Protein AF-A0AA39YMD0-F1 (afdb_monomer)

Mean predicted aligned error: 7.08 Å

Organism: NCBI:txid92897

Radius of gyration: 22.7 Å; Cα contacts (8 Å, |Δi|>4): 160; chains: 1; bounding box: 49×36×80 Å

Structure (mmCIF, N/CA/C/O backbone):
data_AF-A0AA39YMD0-F1
#
_entry.id   AF-A0AA39YMD0-F1
#
loop_
_atom_site.group_PDB
_atom_site.id
_atom_site.type_symbol
_atom_site.label_atom_id
_atom_site.label_alt_id
_atom_site.label_comp_id
_atom_site.label_asym_id
_atom_site.label_entity_id
_atom_site.label_seq_id
_atom_site.pdbx_PDB_ins_code
_atom_site.Cartn_x
_atom_site.Cartn_y
_atom_site.Cartn_z
_atom_site.occupancy
_atom_site.B_iso_or_equiv
_atom_site.auth_seq_id
_atom_site.auth_comp_id
_atom_site.auth_asym_id
_atom_site.auth_atom_id
_atom_site.pdbx_PDB_model_num
ATOM 1 N N . MET A 1 1 ? -4.433 9.062 22.954 1.00 45.34 1 MET A N 1
ATOM 2 C CA . MET A 1 1 ? -3.881 7.717 23.239 1.00 45.34 1 MET A CA 1
ATOM 3 C C . MET A 1 1 ? -2.788 7.855 24.288 1.00 45.34 1 MET A C 1
ATOM 5 O O . MET A 1 1 ? -1.951 8.737 24.146 1.00 45.34 1 MET A O 1
ATOM 9 N N . ALA A 1 2 ? -2.833 7.062 25.359 1.00 49.94 2 ALA A N 1
ATOM 10 C CA . ALA A 1 2 ? -1.855 7.128 26.442 1.00 49.94 2 ALA A CA 1
ATOM 11 C C . ALA A 1 2 ? -0.472 6.675 25.939 1.00 49.94 2 ALA A C 1
ATOM 13 O O . ALA A 1 2 ? -0.263 5.503 25.655 1.00 49.94 2 ALA A O 1
ATOM 14 N N . SER A 1 3 ? 0.477 7.602 25.824 1.00 67.19 3 SER A N 1
ATOM 15 C CA . SER A 1 3 ? 1.851 7.362 25.350 1.00 67.19 3 SER A CA 1
ATOM 16 C C . SER A 1 3 ? 2.781 6.776 26.425 1.00 67.19 3 SER A C 1
ATOM 18 O O . SER A 1 3 ? 3.999 6.944 26.368 1.00 67.19 3 SER A O 1
ATOM 20 N N . ARG A 1 4 ? 2.231 6.103 27.443 1.00 78.62 4 ARG A N 1
ATOM 21 C CA . ARG A 1 4 ? 3.023 5.572 28.560 1.00 78.62 4 ARG A CA 1
ATOM 22 C C . ARG A 1 4 ? 3.570 4.195 28.195 1.00 78.62 4 ARG A C 1
ATOM 24 O O . ARG A 1 4 ? 2.804 3.302 27.847 1.00 78.62 4 ARG A O 1
ATOM 31 N N . LYS A 1 5 ? 4.892 4.019 28.300 1.00 76.81 5 LYS A N 1
ATOM 32 C CA . LYS A 1 5 ? 5.510 2.689 28.221 1.00 76.81 5 LYS A CA 1
ATOM 33 C C . LYS A 1 5 ? 4.967 1.841 29.379 1.00 76.81 5 LYS A C 1
ATOM 35 O O . LYS A 1 5 ? 5.001 2.326 30.512 1.00 76.81 5 LYS A O 1
ATOM 40 N N . PRO A 1 6 ? 4.463 0.623 29.126 1.00 73.19 6 PRO A N 1
ATOM 41 C CA . PRO A 1 6 ? 4.025 -0.249 30.203 1.00 73.19 6 PRO A CA 1
ATOM 42 C C . PRO A 1 6 ? 5.240 -0.607 31.059 1.00 73.19 6 PRO A C 1
ATOM 44 O O . PRO A 1 6 ? 6.216 -1.178 30.572 1.00 73.19 6 PRO A O 1
ATOM 47 N N . VAL A 1 7 ? 5.194 -0.242 32.336 1.00 77.56 7 VAL A N 1
ATOM 48 C CA . VAL A 1 7 ? 6.098 -0.797 33.342 1.00 77.56 7 VAL A CA 1
ATOM 49 C C . VAL A 1 7 ? 5.408 -2.075 33.801 1.00 77.56 7 VAL A C 1
ATOM 51 O O . VAL A 1 7 ? 4.349 -2.026 34.421 1.00 77.56 7 VAL A O 1
ATOM 54 N N . PHE A 1 8 ? 5.907 -3.224 33.348 1.00 63.84 8 PHE A N 1
ATOM 55 C CA . PHE A 1 8 ? 5.267 -4.513 33.596 1.00 63.84 8 PHE A CA 1
ATOM 56 C C . PHE A 1 8 ? 5.546 -4.983 35.025 1.00 63.84 8 PHE A C 1
ATOM 58 O O . PHE A 1 8 ? 6.502 -5.701 35.290 1.00 63.84 8 PHE A O 1
ATOM 65 N N . ASN A 1 9 ? 4.669 -4.599 35.943 1.00 71.38 9 ASN A N 1
ATOM 66 C CA . ASN A 1 9 ? 4.472 -5.264 37.231 1.00 71.38 9 ASN A CA 1
ATOM 67 C C . ASN A 1 9 ? 3.116 -6.003 37.283 1.00 71.38 9 ASN A C 1
ATOM 69 O O . ASN A 1 9 ? 2.666 -6.400 38.353 1.00 71.38 9 ASN A O 1
ATOM 73 N N . GLN A 1 10 ? 2.465 -6.202 36.128 1.00 70.75 10 GLN A N 1
ATOM 74 C CA . GLN A 1 10 ? 1.141 -6.819 35.993 1.00 70.75 10 GLN A CA 1
ATOM 75 C C . GLN A 1 10 ? 1.121 -7.972 34.981 1.00 70.75 10 GLN A C 1
ATOM 77 O O . GLN A 1 10 ? 1.791 -7.938 33.949 1.00 70.75 10 GLN A O 1
ATOM 82 N N . GLN A 1 11 ? 0.307 -8.978 35.309 1.00 72.44 11 GLN A N 1
ATOM 83 C CA . GLN A 1 11 ? -0.090 -10.094 34.451 1.00 72.44 11 GLN A CA 1
ATOM 84 C C . GLN A 1 11 ? -0.991 -9.593 33.309 1.00 72.44 11 GLN A C 1
ATOM 86 O O . GLN A 1 11 ? -1.654 -8.563 33.443 1.00 72.44 11 GLN A O 1
ATOM 91 N N . VAL A 1 12 ? -1.026 -10.313 32.184 1.00 79.31 12 VAL A N 1
ATOM 92 C CA . VAL A 1 12 ? -1.899 -9.963 31.052 1.00 79.31 12 VAL A CA 1
ATOM 93 C C . VAL A 1 12 ? -3.364 -10.140 31.468 1.00 79.31 12 VAL A C 1
ATOM 95 O O . VAL A 1 12 ? -3.803 -11.260 31.720 1.00 79.31 12 VAL A O 1
ATOM 98 N N . LEU A 1 13 ? -4.108 -9.035 31.557 1.00 85.81 13 LEU A N 1
ATOM 99 C CA . LEU A 1 13 ? -5.536 -9.028 31.870 1.00 85.81 13 LEU A CA 1
ATOM 100 C C . LEU A 1 13 ? -6.348 -9.073 30.571 1.00 85.81 13 LEU A C 1
ATOM 102 O O . LEU A 1 13 ? -6.232 -8.174 29.739 1.00 85.81 13 LEU A O 1
ATOM 106 N N . TYR A 1 14 ? -7.181 -10.100 30.419 1.00 89.44 14 TYR A N 1
ATOM 107 C CA . TYR A 1 14 ? -8.106 -10.237 29.297 1.00 89.44 14 TYR A CA 1
ATOM 108 C C . TYR A 1 14 ? -9.535 -9.988 29.772 1.00 89.44 14 TYR A C 1
ATOM 110 O O . TYR A 1 14 ? -9.994 -10.624 30.720 1.00 89.44 14 TYR A O 1
ATOM 118 N N . ASP A 1 15 ? -10.240 -9.086 29.096 1.00 91.62 15 ASP A N 1
ATOM 119 C CA . ASP A 1 15 ? -11.673 -8.892 29.285 1.00 91.62 15 ASP A CA 1
ATOM 120 C C . ASP A 1 15 ? -12.438 -9.809 28.318 1.00 91.62 15 ASP A C 1
ATOM 122 O O . ASP A 1 15 ? -12.182 -9.809 27.113 1.00 91.62 15 ASP A O 1
ATOM 126 N N . THR A 1 16 ? -13.343 -10.628 28.854 1.00 93.75 16 THR A N 1
ATOM 127 C CA . THR A 1 16 ? -14.157 -11.583 28.082 1.00 93.75 16 THR A CA 1
ATOM 128 C C . THR A 1 16 ? -15.552 -11.045 27.760 1.00 93.75 16 THR A C 1
ATOM 130 O O . THR A 1 16 ? -16.357 -11.759 27.159 1.00 93.75 16 THR A O 1
ATOM 133 N N . THR A 1 17 ? -15.858 -9.800 28.143 1.00 92.94 17 THR A N 1
ATOM 134 C CA . THR A 1 17 ? -17.164 -9.193 27.885 1.00 92.94 17 THR A CA 1
ATOM 135 C C . THR A 1 17 ? -17.420 -9.047 26.379 1.00 92.94 17 THR A C 1
ATOM 137 O O . THR A 1 17 ? -16.602 -8.489 25.640 1.00 92.94 17 THR A O 1
ATOM 140 N N . PRO A 1 18 ? -18.552 -9.569 25.872 1.00 91.69 18 PRO A N 1
ATOM 141 C CA . PRO A 1 18 ? -18.910 -9.391 24.477 1.00 91.69 18 PRO A CA 1
ATOM 142 C C . PRO A 1 18 ? -19.382 -7.955 24.216 1.00 91.69 18 PRO A C 1
ATOM 144 O O . PRO A 1 18 ? -19.911 -7.275 25.095 1.00 91.69 18 PRO A O 1
ATOM 147 N N . LEU A 1 19 ? -19.240 -7.513 22.966 1.00 89.19 19 LEU A N 1
ATOM 148 C CA . LEU A 1 19 ? -19.772 -6.229 22.510 1.00 89.19 19 LEU A CA 1
ATOM 149 C C . LEU A 1 19 ? -21.312 -6.205 22.647 1.00 89.19 19 LEU A C 1
ATOM 151 O O . LEU A 1 19 ? -21.942 -7.211 22.307 1.00 89.19 19 LEU A O 1
ATOM 155 N N . PRO A 1 20 ? -21.932 -5.091 23.092 1.00 92.69 20 PRO A N 1
ATOM 156 C CA . PRO A 1 20 ? -23.384 -4.999 23.236 1.00 92.69 20 PRO A CA 1
ATOM 157 C C . PRO A 1 20 ? -24.112 -5.167 21.896 1.00 92.69 20 PRO A C 1
ATOM 159 O O . PRO A 1 20 ? -23.653 -4.683 20.859 1.00 92.69 20 PRO A O 1
ATOM 162 N N . ASP A 1 21 ? -25.296 -5.785 21.936 1.00 92.56 21 ASP A N 1
ATOM 163 C CA . ASP A 1 21 ? -26.087 -6.136 20.744 1.00 92.56 21 ASP A CA 1
ATOM 164 C C . ASP A 1 21 ? -26.573 -4.925 19.930 1.00 92.56 21 ASP A C 1
ATOM 166 O O . ASP A 1 21 ? -26.898 -5.056 18.750 1.00 92.56 21 ASP A O 1
ATOM 170 N N . SER A 1 22 ? -26.581 -3.726 20.523 1.00 92.00 22 SER A N 1
ATOM 171 C CA . SER A 1 22 ? -26.888 -2.478 19.814 1.00 92.00 22 SER A CA 1
ATOM 172 C C . SER A 1 22 ? -25.862 -2.140 18.725 1.00 92.00 22 SER A C 1
ATOM 174 O O . SER A 1 22 ? -26.172 -1.388 17.798 1.00 92.00 22 SER A O 1
ATOM 176 N N . ILE A 1 23 ? -24.645 -2.691 18.806 1.00 90.19 23 ILE A N 1
ATOM 177 C CA . ILE A 1 23 ? -23.562 -2.435 17.858 1.00 90.19 23 ILE A CA 1
ATOM 178 C C . ILE A 1 23 ? -23.426 -3.629 16.901 1.00 90.19 23 ILE A C 1
ATOM 180 O O . ILE A 1 23 ? -23.064 -4.729 17.323 1.00 90.19 23 ILE A O 1
ATOM 184 N N . PRO A 1 24 ? -23.627 -3.433 15.583 1.00 91.56 24 PRO A N 1
ATOM 185 C CA . PRO A 1 24 ? -23.466 -4.509 14.615 1.00 91.56 24 PRO A CA 1
ATOM 186 C C . PRO A 1 24 ? -22.035 -5.052 14.592 1.00 91.56 24 PRO A C 1
ATOM 188 O O . PRO A 1 24 ? -21.074 -4.294 14.421 1.00 91.56 24 PRO A O 1
ATOM 191 N N . LYS A 1 25 ? -21.908 -6.379 14.677 1.00 91.00 25 LYS A N 1
ATOM 192 C CA . LYS A 1 25 ? -20.625 -7.087 14.604 1.00 91.00 25 LYS A CA 1
ATOM 193 C C . LYS A 1 25 ? -19.982 -6.905 13.225 1.00 91.00 25 LYS A C 1
ATOM 195 O O . LYS A 1 25 ? -20.655 -6.943 12.190 1.00 91.00 25 LYS A O 1
ATOM 200 N N . VAL A 1 26 ? -18.663 -6.728 13.199 1.00 92.50 26 VAL A N 1
ATOM 201 C CA . VAL A 1 26 ? -17.859 -6.672 11.971 1.00 92.50 26 VAL A CA 1
ATOM 202 C C . VAL A 1 26 ? -16.758 -7.711 12.054 1.00 92.50 26 VAL A C 1
ATOM 204 O O . VAL A 1 26 ? -16.199 -7.957 13.113 1.00 92.50 26 VAL A O 1
ATOM 207 N N . LYS A 1 27 ? -16.477 -8.359 10.924 1.00 93.94 27 LYS A N 1
ATOM 208 C CA . LYS A 1 27 ? -15.326 -9.248 10.811 1.00 93.94 27 LYS A CA 1
ATOM 209 C C . LYS A 1 27 ? -14.083 -8.396 10.585 1.00 93.94 27 LYS A C 1
ATOM 211 O O . LYS A 1 27 ? -14.012 -7.676 9.587 1.00 93.94 27 LYS A O 1
ATOM 216 N N . GLU A 1 28 ? -13.144 -8.525 11.510 1.00 93.56 28 GLU A N 1
ATOM 217 C CA . GLU A 1 28 ? -11.866 -7.820 11.504 1.00 93.56 28 GLU A CA 1
ATOM 218 C C . GLU A 1 28 ? -10.979 -8.204 10.312 1.00 93.56 28 GLU A C 1
ATOM 220 O O . GLU A 1 28 ? -11.263 -9.156 9.575 1.00 93.56 28 GLU A O 1
ATOM 225 N N . LEU A 1 29 ? -9.895 -7.446 10.117 1.00 93.81 29 LEU A N 1
ATOM 226 C CA . LEU A 1 29 ? -8.972 -7.616 8.988 1.00 93.81 29 LEU A CA 1
ATOM 227 C C . LEU A 1 29 ? -8.265 -8.977 8.991 1.00 93.81 29 LEU A C 1
ATOM 229 O O . LEU A 1 29 ? -8.106 -9.579 7.934 1.00 93.81 29 LEU A O 1
ATOM 233 N N . GLY A 1 30 ? -7.858 -9.467 10.167 1.00 92.69 30 GLY A N 1
ATOM 234 C CA . GLY A 1 30 ? -7.184 -10.762 10.307 1.00 92.69 30 GLY A CA 1
ATOM 235 C C . GLY A 1 30 ? -5.793 -10.836 9.661 1.00 92.69 30 GLY A C 1
ATOM 236 O O . GLY A 1 30 ? -5.350 -11.924 9.311 1.00 92.69 30 GLY A O 1
ATOM 237 N N . THR A 1 31 ? -5.110 -9.702 9.476 1.00 93.38 31 THR A N 1
ATOM 238 C CA . THR A 1 31 ? -3.773 -9.628 8.863 1.00 93.38 31 THR A CA 1
ATOM 239 C C . THR A 1 31 ? -2.692 -9.269 9.873 1.00 93.38 31 THR A C 1
ATOM 241 O O . THR A 1 31 ? -2.916 -8.435 10.749 1.00 93.38 31 THR A O 1
ATOM 244 N N . THR A 1 32 ? -1.497 -9.831 9.701 1.00 95.19 32 THR A N 1
ATOM 245 C CA . THR A 1 32 ? -0.294 -9.437 10.447 1.00 95.19 32 THR A CA 1
ATOM 246 C C . THR A 1 32 ? 0.302 -8.126 9.910 1.00 95.19 32 THR A C 1
ATOM 248 O O . THR A 1 32 ? -0.152 -7.572 8.905 1.00 95.19 32 THR A O 1
ATOM 251 N N . SER A 1 33 ? 1.320 -7.601 10.592 1.00 95.06 33 SER A N 1
ATOM 252 C CA . SER A 1 33 ? 1.960 -6.313 10.288 1.00 95.06 33 SER A CA 1
ATOM 253 C C . SER A 1 33 ? 2.590 -6.253 8.890 1.00 95.06 33 SER A C 1
ATOM 255 O O . SER A 1 33 ? 2.326 -5.303 8.156 1.00 95.06 33 SER A O 1
ATOM 257 N N . ALA A 1 34 ? 3.358 -7.267 8.481 1.00 96.25 34 ALA A N 1
ATOM 258 C CA . ALA A 1 34 ? 4.029 -7.301 7.176 1.00 96.25 34 ALA A CA 1
ATOM 259 C C . ALA A 1 34 ? 3.068 -7.233 5.960 1.00 96.25 34 ALA A C 1
ATOM 261 O O . ALA A 1 34 ? 3.249 -6.353 5.108 1.00 96.25 34 ALA A O 1
ATOM 262 N N . PRO A 1 35 ? 2.024 -8.084 5.839 1.00 96.31 35 PRO A N 1
ATOM 263 C CA . PRO A 1 35 ? 1.072 -7.993 4.731 1.00 96.31 35 PRO A CA 1
ATOM 264 C C . PRO A 1 35 ? 0.251 -6.700 4.777 1.00 96.31 35 PRO A C 1
ATOM 266 O O . PRO A 1 35 ? -0.021 -6.119 3.725 1.00 96.31 35 PRO A O 1
ATOM 269 N N . LEU A 1 36 ? -0.092 -6.197 5.969 1.00 96.44 36 LEU A N 1
ATOM 270 C CA . LEU A 1 36 ? -0.794 -4.920 6.096 1.00 96.44 36 LEU A CA 1
ATOM 271 C C . LEU A 1 36 ? 0.074 -3.752 5.602 1.00 96.44 36 LEU A C 1
ATOM 273 O O . LEU A 1 36 ? -0.416 -2.882 4.886 1.00 96.44 36 LEU A O 1
ATOM 277 N N . MET A 1 37 ? 1.373 -3.765 5.910 1.00 95.88 37 MET A N 1
ATOM 278 C CA . MET A 1 37 ? 2.327 -2.763 5.432 1.00 95.88 37 MET A CA 1
ATOM 279 C C . MET A 1 37 ? 2.559 -2.848 3.918 1.00 95.88 37 MET A C 1
ATOM 281 O O . MET A 1 37 ? 2.630 -1.819 3.245 1.00 95.88 37 MET A O 1
ATOM 285 N N . SER A 1 38 ? 2.607 -4.062 3.365 1.00 96.25 38 SER A N 1
ATOM 286 C CA . SER A 1 38 ? 2.659 -4.302 1.918 1.00 96.25 38 SER A CA 1
ATOM 287 C C . SER A 1 38 ? 1.432 -3.721 1.196 1.00 96.25 38 SER A C 1
ATOM 289 O O . SER A 1 38 ? 1.572 -3.058 0.168 1.00 96.25 38 SER A O 1
ATOM 291 N N . ALA A 1 39 ? 0.233 -3.901 1.761 1.00 96.38 39 ALA A N 1
ATOM 292 C CA . ALA A 1 39 ? -1.025 -3.432 1.178 1.00 96.38 39 ALA A CA 1
ATOM 293 C C . ALA A 1 39 ? -1.379 -1.965 1.498 1.00 96.38 39 ALA A C 1
ATOM 295 O O . ALA A 1 39 ? -2.340 -1.439 0.935 1.00 96.38 39 ALA A O 1
ATOM 296 N N . ALA A 1 40 ? -0.628 -1.292 2.376 1.00 96.06 40 ALA A N 1
ATOM 297 C CA . ALA A 1 40 ? -0.990 0.011 2.940 1.00 96.06 40 ALA A CA 1
ATOM 298 C C . ALA A 1 40 ? -1.306 1.078 1.880 1.00 96.06 40 ALA A C 1
ATOM 300 O O . ALA A 1 40 ? -2.296 1.798 1.997 1.00 96.06 40 ALA A O 1
ATOM 301 N N . TYR A 1 41 ? -0.507 1.149 0.813 1.00 95.50 41 TYR A N 1
ATOM 302 C CA . TYR A 1 41 ? -0.717 2.123 -0.262 1.00 95.50 41 TYR A CA 1
ATOM 303 C C . TYR A 1 41 ? -1.972 1.829 -1.090 1.00 95.50 41 TYR A C 1
ATOM 305 O O . TYR A 1 41 ? -2.674 2.758 -1.475 1.00 95.50 41 TYR A O 1
ATOM 313 N N . PHE A 1 42 ? -2.296 0.556 -1.324 1.00 96.25 42 PHE A N 1
ATOM 314 C CA . PHE A 1 42 ? -3.497 0.167 -2.070 1.00 96.25 42 PHE A CA 1
ATOM 315 C C . PHE A 1 42 ? -4.768 0.374 -1.243 1.00 96.25 42 PHE A C 1
ATOM 317 O O . PHE A 1 42 ? -5.785 0.826 -1.769 1.00 96.25 42 PHE A O 1
ATOM 324 N N . ILE A 1 43 ? -4.693 0.108 0.067 1.00 96.75 43 ILE A N 1
ATOM 325 C CA . ILE A 1 43 ? -5.757 0.453 1.015 1.00 96.75 43 ILE A CA 1
ATOM 326 C C . ILE A 1 43 ? -5.951 1.970 1.031 1.00 96.75 43 ILE A C 1
ATOM 328 O O . ILE A 1 43 ? -7.082 2.433 0.947 1.00 96.75 43 ILE A O 1
ATOM 332 N N . GLY A 1 44 ? -4.865 2.744 1.077 1.00 95.88 44 GLY A N 1
ATOM 333 C CA . GLY A 1 44 ? -4.913 4.202 0.998 1.00 95.88 44 GLY A CA 1
ATOM 334 C C . GLY A 1 44 ? -5.563 4.705 -0.291 1.00 95.88 44 GLY A C 1
ATOM 335 O O . GLY A 1 44 ? -6.420 5.573 -0.220 1.00 95.88 44 GLY A O 1
ATOM 336 N N . ALA A 1 45 ? -5.221 4.130 -1.447 1.00 95.06 45 ALA A N 1
ATOM 337 C CA . ALA A 1 45 ? -5.766 4.543 -2.740 1.00 95.06 45 ALA A CA 1
ATOM 338 C C . ALA A 1 45 ? -7.277 4.288 -2.863 1.00 95.06 45 ALA A C 1
ATOM 340 O O . ALA A 1 45 ? -8.007 5.149 -3.342 1.00 95.06 45 ALA A O 1
ATOM 341 N N . ARG A 1 46 ? -7.764 3.124 -2.411 1.00 95.94 46 ARG A N 1
ATOM 342 C CA . ARG A 1 46 ? -9.190 2.769 -2.523 1.00 95.94 46 ARG A CA 1
ATOM 343 C C . ARG A 1 46 ? -10.043 3.308 -1.379 1.00 95.94 46 ARG A C 1
ATOM 345 O O . ARG A 1 46 ? -11.199 3.654 -1.586 1.00 95.94 46 ARG A O 1
ATOM 352 N N . CYS A 1 47 ? -9.504 3.317 -0.164 1.00 97.06 47 CYS A N 1
ATOM 353 C CA . CYS A 1 47 ? -10.253 3.626 1.054 1.00 97.06 47 CYS A CA 1
ATOM 354 C C . CYS A 1 47 ? -9.997 5.045 1.570 1.00 97.06 47 CYS A C 1
ATOM 356 O O . CYS A 1 47 ? -10.305 5.320 2.730 1.00 97.06 47 CYS A O 1
ATOM 358 N N . LYS A 1 48 ? -9.428 5.929 0.738 1.00 96.06 48 LYS A N 1
ATOM 359 C CA . LYS A 1 48 ? -9.088 7.307 1.104 1.00 96.06 48 LYS A CA 1
ATOM 360 C C . LYS A 1 48 ? -10.265 8.034 1.747 1.00 96.06 48 LYS A C 1
ATOM 362 O O . LYS A 1 48 ? -10.152 8.447 2.894 1.00 96.06 48 LYS A O 1
ATOM 367 N N . ASP A 1 49 ? -11.395 8.087 1.050 1.00 96.88 49 ASP A N 1
ATOM 368 C CA . ASP A 1 49 ? -12.566 8.854 1.486 1.00 96.88 49 ASP A CA 1
ATOM 369 C C . ASP A 1 49 ? -13.107 8.346 2.830 1.00 96.88 49 ASP A C 1
ATOM 371 O O . ASP A 1 49 ? -13.394 9.125 3.732 1.00 96.88 49 ASP A O 1
ATOM 375 N N . TYR A 1 50 ? -13.152 7.023 3.026 1.00 97.38 50 TYR A N 1
ATOM 376 C CA . TYR A 1 50 ? -13.608 6.435 4.290 1.00 97.38 50 TYR A CA 1
ATOM 377 C C . TYR A 1 50 ? -12.655 6.717 5.456 1.00 97.38 50 TYR A C 1
ATOM 379 O O . TYR A 1 50 ? -13.103 6.895 6.590 1.00 97.38 50 TYR A O 1
ATOM 387 N N . ASN A 1 51 ? -11.346 6.710 5.193 1.00 96.94 51 ASN A N 1
ATOM 388 C CA . ASN A 1 51 ? -10.335 7.013 6.202 1.00 96.94 51 ASN A CA 1
ATOM 389 C C . ASN A 1 51 ? -10.390 8.492 6.594 1.00 96.94 51 ASN A C 1
ATOM 391 O O . ASN A 1 51 ? -10.331 8.806 7.783 1.00 96.94 51 ASN A O 1
ATOM 395 N N . ASP A 1 52 ? -10.537 9.374 5.607 1.00 97.00 52 ASP A N 1
ATOM 396 C CA . ASP A 1 52 ? -10.630 10.816 5.813 1.00 97.00 52 ASP A CA 1
ATOM 397 C C . ASP A 1 52 ? -11.912 11.165 6.595 1.00 97.00 52 ASP A C 1
ATOM 399 O O . ASP A 1 52 ? -11.823 11.854 7.613 1.00 97.00 52 ASP A O 1
ATOM 403 N N . ASP A 1 53 ? -13.063 10.580 6.241 1.00 96.88 53 ASP A N 1
ATOM 404 C CA . ASP A 1 53 ? -14.329 10.718 6.983 1.00 96.88 53 ASP A CA 1
ATOM 405 C C . ASP A 1 53 ? -14.201 10.262 8.446 1.00 96.88 53 ASP A C 1
ATOM 407 O O . ASP A 1 53 ? -14.690 10.917 9.371 1.00 96.88 53 ASP A O 1
ATOM 411 N N . PHE A 1 54 ? -13.538 9.125 8.683 1.00 96.62 54 PHE A N 1
ATOM 412 C CA . PHE A 1 54 ? -13.341 8.596 10.033 1.00 96.62 54 PHE A CA 1
ATOM 413 C C . PHE A 1 54 ? -12.475 9.524 10.888 1.00 96.62 54 PHE A C 1
ATOM 415 O O . PHE A 1 54 ? -12.785 9.766 12.059 1.00 96.62 54 PHE A O 1
ATOM 422 N N . MET A 1 55 ? -11.401 10.062 10.309 1.00 95.62 55 MET A N 1
ATOM 423 C CA . MET A 1 55 ? -10.535 11.013 10.999 1.00 95.62 55 MET A CA 1
ATOM 424 C C . MET A 1 55 ? -11.246 12.349 11.227 1.00 95.62 55 MET A C 1
ATOM 426 O O . MET A 1 55 ? -11.163 12.891 12.327 1.00 95.62 55 MET A O 1
ATOM 430 N N . GLN A 1 56 ? -12.020 12.833 10.254 1.00 96.25 56 GLN A N 1
ATOM 431 C CA . GLN A 1 56 ? -12.820 14.047 10.386 1.00 96.25 56 GLN A CA 1
ATOM 432 C C . GLN A 1 56 ? -13.877 13.918 11.490 1.00 96.25 56 GLN A C 1
ATOM 434 O O . GLN A 1 56 ? -13.990 14.814 12.327 1.00 96.25 56 GLN A O 1
ATOM 439 N N . CYS A 1 57 ? -14.586 12.786 11.564 1.00 96.31 57 CYS A N 1
ATOM 440 C CA . CYS A 1 57 ? -15.545 12.502 12.636 1.00 96.31 57 CYS A CA 1
ATOM 441 C C . CYS A 1 57 ? -14.887 12.564 14.023 1.00 96.31 57 CYS A C 1
ATOM 443 O O . CYS A 1 57 ? -15.435 13.161 14.953 1.00 96.31 57 CYS A O 1
ATOM 445 N N . LYS A 1 58 ? -13.681 11.996 14.162 1.00 95.06 58 LYS A N 1
ATOM 446 C CA . LYS A 1 58 ? -12.918 12.049 15.418 1.00 95.06 58 LYS A CA 1
ATOM 447 C C . LYS A 1 58 ? -12.476 13.460 15.782 1.00 95.06 58 LYS A C 1
ATOM 449 O O . LYS A 1 58 ? -12.490 13.811 16.958 1.00 95.06 58 LYS A O 1
ATOM 454 N N . THR A 1 59 ? -12.090 14.263 14.795 1.00 95.25 59 THR A N 1
ATOM 455 C CA . THR A 1 59 ? -11.707 15.663 15.010 1.00 95.25 59 THR A CA 1
ATOM 456 C C . THR A 1 59 ? -12.904 16.526 15.417 1.00 95.25 59 THR A C 1
ATOM 458 O O . THR A 1 59 ? -12.747 17.409 16.254 1.00 95.25 59 THR A O 1
ATOM 461 N N . GLN A 1 60 ? -14.095 16.264 14.869 1.00 95.12 60 GLN A N 1
ATOM 462 C CA . GLN A 1 60 ? -15.321 17.001 15.199 1.00 95.12 60 GLN A CA 1
ATOM 463 C C . GLN A 1 60 ? -15.876 16.664 16.592 1.00 95.12 60 GLN A C 1
ATOM 465 O O . GLN A 1 60 ? -16.481 17.530 17.218 1.00 95.12 60 GLN A O 1
ATOM 470 N N . ASN A 1 61 ? -15.636 15.446 17.094 1.00 93.06 61 ASN A N 1
ATOM 471 C CA . ASN A 1 61 ? -16.173 14.955 18.369 1.00 93.06 61 ASN A CA 1
ATOM 472 C C . ASN A 1 61 ? -15.057 14.640 19.388 1.00 93.06 61 ASN A C 1
ATOM 474 O O . ASN A 1 61 ? -14.790 13.467 19.692 1.00 93.06 61 ASN A O 1
ATOM 478 N N . PRO A 1 62 ? -14.380 15.662 19.945 1.00 90.38 62 PRO A N 1
ATOM 479 C CA . PRO A 1 62 ? -13.304 15.454 20.907 1.00 90.38 62 PRO A CA 1
ATOM 480 C C . PRO A 1 62 ? -13.825 14.745 22.167 1.00 90.38 62 PRO A C 1
ATOM 482 O O . PRO A 1 62 ? -14.779 15.184 22.803 1.00 90.38 62 PRO A O 1
ATOM 485 N N . GLY A 1 63 ? -13.199 13.623 22.530 1.00 87.56 63 GLY A N 1
ATOM 486 C CA . GLY A 1 63 ? -13.548 12.829 23.717 1.00 87.56 63 GLY A CA 1
ATOM 487 C C . GLY A 1 63 ? -14.740 11.874 23.560 1.00 87.56 63 GLY A C 1
ATOM 488 O O . GLY A 1 63 ? -14.960 11.059 24.451 1.00 87.56 63 GLY A O 1
ATOM 489 N N . LYS A 1 64 ? -15.484 11.938 22.445 1.00 91.50 64 LYS A N 1
ATOM 490 C CA . LYS A 1 64 ? -16.580 11.000 22.115 1.00 91.50 64 LYS A CA 1
ATOM 491 C C . LYS A 1 64 ? -16.373 10.228 20.810 1.00 91.50 64 LYS A C 1
ATOM 493 O O . LYS A 1 64 ? -17.181 9.359 20.475 1.00 91.50 64 LYS A O 1
ATOM 498 N N . GLY A 1 65 ? -15.289 10.511 20.087 1.00 88.75 65 GLY A N 1
ATOM 499 C CA . GLY A 1 65 ? -14.998 9.910 18.787 1.00 88.75 65 GLY A CA 1
ATOM 500 C C . GLY A 1 65 ? -14.943 8.377 18.792 1.00 88.75 65 GLY A C 1
ATOM 501 O O . GLY A 1 65 ? -15.210 7.761 17.765 1.00 88.75 65 GLY A O 1
ATOM 502 N N . GLU A 1 66 ? -14.642 7.733 19.920 1.00 87.69 66 GLU A N 1
ATOM 503 C CA . GLU A 1 66 ? -14.653 6.272 20.046 1.00 87.69 66 GLU A CA 1
ATOM 504 C C . GLU A 1 66 ? -16.059 5.665 19.934 1.00 87.69 66 GLU A C 1
ATOM 506 O O . GLU A 1 66 ? -16.196 4.585 19.363 1.00 87.69 66 GLU A O 1
ATOM 511 N N . PHE A 1 67 ? -17.094 6.342 20.440 1.00 89.50 67 PHE A N 1
ATOM 512 C CA . PHE A 1 67 ? -18.473 5.838 20.432 1.00 89.50 67 PHE A CA 1
ATOM 513 C C . PHE A 1 67 ? -19.263 6.333 19.221 1.00 89.50 67 PHE A C 1
ATOM 515 O O . PHE A 1 67 ? -19.982 5.561 18.586 1.00 89.50 67 PHE A O 1
ATOM 522 N N . GLU A 1 68 ? -19.118 7.612 18.878 1.00 91.94 68 GLU A N 1
ATOM 523 C CA . GLU A 1 68 ? -19.912 8.241 17.819 1.00 91.94 68 GLU A CA 1
ATOM 524 C C . GLU A 1 68 ? -19.435 7.821 16.420 1.00 91.94 68 GLU A C 1
ATOM 526 O O . GLU A 1 68 ? -20.262 7.599 15.537 1.00 91.94 68 GLU A O 1
ATOM 531 N N . CYS A 1 69 ? -18.128 7.586 16.233 1.00 95.44 69 CYS A N 1
ATOM 532 C CA . CYS A 1 69 ? -17.543 7.255 14.925 1.00 95.44 69 CYS A CA 1
ATOM 533 C C . CYS A 1 69 ? -17.454 5.741 14.636 1.00 95.44 69 CYS A C 1
ATOM 535 O O . CYS A 1 69 ? -16.712 5.298 13.749 1.00 95.44 69 CYS A O 1
ATOM 537 N N . LEU A 1 70 ? -18.184 4.901 15.384 1.00 93.50 70 LEU A N 1
ATOM 538 C CA . LEU A 1 70 ? -18.168 3.444 15.186 1.00 93.50 70 LEU A CA 1
ATOM 539 C C . LEU A 1 70 ? -18.697 3.045 13.803 1.00 93.50 70 LEU A C 1
ATOM 541 O O . LEU A 1 70 ? -18.265 2.042 13.234 1.00 93.50 70 LEU A O 1
ATOM 545 N N . LYS A 1 71 ? -19.634 3.810 13.234 1.00 93.75 71 LYS A N 1
ATOM 546 C CA . LYS A 1 71 ? -20.200 3.525 11.909 1.00 93.75 71 LYS A CA 1
ATOM 547 C C . LYS A 1 71 ? -19.158 3.708 10.804 1.00 93.75 71 LYS A C 1
ATOM 549 O O . LYS A 1 71 ? -19.101 2.898 9.880 1.00 93.75 71 LYS A O 1
ATOM 554 N N . GLU A 1 72 ? -18.349 4.747 10.903 1.00 95.44 72 GLU A N 1
ATOM 555 C CA . GLU A 1 72 ? -17.267 5.127 9.997 1.00 95.44 72 GLU A CA 1
ATOM 556 C C . GLU A 1 72 ? -16.120 4.123 10.130 1.00 95.44 72 GLU A C 1
ATOM 558 O O . GLU A 1 72 ? -15.676 3.568 9.126 1.00 95.44 72 GLU A O 1
ATOM 563 N N . GLY A 1 73 ? -15.749 3.760 11.364 1.00 95.00 73 GLY A N 1
ATOM 564 C CA . GLY A 1 73 ? -14.751 2.719 11.623 1.00 95.00 73 GLY A CA 1
ATOM 565 C C . GLY A 1 73 ? -15.114 1.380 10.970 1.00 95.00 73 GLY A C 1
ATOM 566 O O . GLY A 1 73 ? -14.292 0.766 10.293 1.00 95.00 73 GLY A O 1
ATOM 567 N N . ARG A 1 74 ? -16.386 0.961 11.049 1.00 95.31 74 ARG A N 1
ATOM 568 C CA . ARG A 1 74 ? -16.862 -0.247 10.349 1.00 95.31 74 ARG A CA 1
ATOM 569 C C . ARG A 1 74 ? -16.732 -0.146 8.826 1.00 95.31 74 ARG A C 1
ATOM 571 O O . ARG A 1 74 ? -16.464 -1.160 8.179 1.00 95.31 74 ARG A O 1
ATOM 578 N N . ARG A 1 75 ? -16.950 1.037 8.239 1.00 95.88 75 ARG A N 1
ATOM 579 C CA . ARG A 1 75 ? -16.791 1.263 6.791 1.00 95.88 75 ARG A CA 1
ATOM 580 C C . ARG A 1 75 ? -15.326 1.125 6.378 1.00 95.88 75 ARG A C 1
ATOM 582 O O . ARG A 1 75 ? -15.045 0.391 5.431 1.00 95.88 75 ARG A O 1
ATOM 589 N N . VAL A 1 76 ? -14.414 1.717 7.148 1.00 96.88 76 VAL A N 1
ATOM 590 C CA . VAL A 1 76 ? -12.961 1.594 6.952 1.00 96.88 76 VAL A CA 1
ATOM 591 C C . VAL A 1 76 ? -12.519 0.130 6.986 1.00 96.88 76 VAL A C 1
ATOM 593 O O . VAL A 1 76 ? -11.929 -0.356 6.019 1.00 96.88 76 VAL A O 1
ATOM 596 N N . THR A 1 77 ? -12.879 -0.617 8.037 1.00 96.38 77 THR A N 1
ATOM 597 C CA . THR A 1 77 ? -12.495 -2.033 8.174 1.00 96.38 77 THR A CA 1
ATOM 598 C C . THR A 1 77 ? -13.038 -2.884 7.026 1.00 96.38 77 THR A C 1
ATOM 600 O O . THR A 1 77 ? -12.332 -3.740 6.492 1.00 96.38 77 THR A 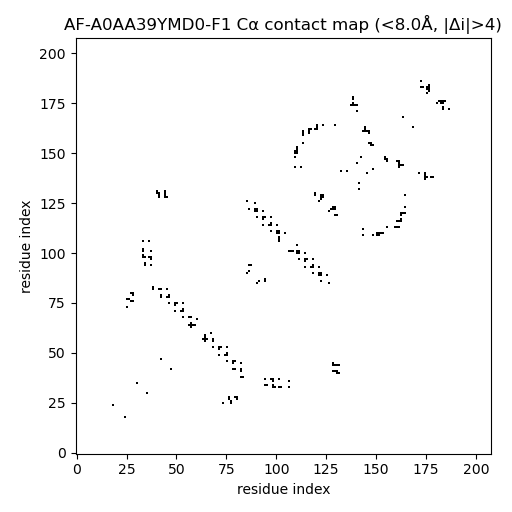O 1
ATOM 603 N N . ARG A 1 78 ? -14.279 -2.638 6.583 1.00 96.69 78 ARG A N 1
ATOM 604 C CA . ARG A 1 78 ? -14.870 -3.353 5.439 1.00 96.69 78 ARG A CA 1
ATOM 605 C C . ARG A 1 78 ? -14.135 -3.061 4.132 1.00 96.69 78 ARG A C 1
ATOM 607 O O . ARG A 1 78 ? -13.887 -4.003 3.380 1.00 96.69 78 ARG A O 1
ATOM 614 N N . CYS A 1 79 ? -13.777 -1.802 3.879 1.00 97.12 79 CYS A N 1
ATOM 615 C CA . CYS A 1 79 ? -13.041 -1.415 2.679 1.00 97.12 79 CYS A CA 1
ATOM 616 C C . CYS A 1 79 ? -11.641 -2.043 2.652 1.00 97.12 79 CYS A C 1
ATOM 618 O O . CYS A 1 79 ? -11.292 -2.723 1.686 1.00 97.12 79 CYS A O 1
ATOM 620 N N . ALA A 1 80 ? -10.878 -1.913 3.741 1.00 97.06 80 ALA A N 1
ATOM 621 C CA . ALA A 1 80 ? -9.541 -2.496 3.845 1.00 97.06 80 ALA A CA 1
ATOM 622 C C . ALA A 1 80 ? -9.572 -4.025 3.680 1.00 97.06 80 ALA A C 1
ATOM 624 O O . ALA A 1 80 ? -8.763 -4.589 2.942 1.00 97.06 80 ALA A O 1
ATOM 625 N N . ARG A 1 81 ? -10.566 -4.699 4.275 1.00 96.62 81 ARG A N 1
ATOM 626 C CA . ARG A 1 81 ? -10.771 -6.140 4.084 1.00 96.62 81 ARG A CA 1
ATOM 627 C C . ARG A 1 81 ? -11.063 -6.505 2.627 1.00 96.62 81 ARG A C 1
ATOM 629 O O . ARG A 1 81 ? -10.563 -7.523 2.162 1.00 96.62 81 ARG A O 1
ATOM 636 N N . SER A 1 82 ? -11.855 -5.701 1.910 1.00 95.81 82 SER A N 1
ATOM 637 C CA . SER A 1 82 ? -12.103 -5.931 0.480 1.00 95.81 82 SER A CA 1
ATOM 638 C C . SER A 1 82 ? -10.804 -5.886 -0.316 1.00 95.81 82 SER A C 1
ATOM 640 O O . SER A 1 82 ? -10.560 -6.788 -1.102 1.00 95.81 82 SER A O 1
ATOM 642 N N . VAL A 1 83 ? -9.946 -4.891 -0.072 1.00 96.31 83 VAL A N 1
ATOM 643 C CA . VAL A 1 83 ? -8.656 -4.765 -0.772 1.00 96.31 83 VAL A CA 1
ATOM 644 C C . VAL A 1 83 ? -7.769 -5.981 -0.520 1.00 96.31 83 VAL A C 1
ATOM 646 O O . VAL A 1 83 ? -7.208 -6.536 -1.457 1.00 96.31 83 VAL A O 1
ATOM 649 N N . ILE A 1 84 ? -7.662 -6.424 0.733 1.00 96.00 84 ILE A N 1
ATOM 650 C CA . ILE A 1 84 ? -6.850 -7.595 1.089 1.00 96.00 84 ILE A CA 1
ATOM 651 C C . ILE A 1 84 ? -7.398 -8.865 0.425 1.00 96.00 84 ILE A C 1
ATOM 653 O O . ILE A 1 84 ? -6.622 -9.669 -0.087 1.00 96.00 84 ILE A O 1
ATOM 657 N N . ASN A 1 85 ? -8.721 -9.041 0.401 1.00 96.12 85 ASN A N 1
ATOM 658 C CA . ASN A 1 85 ? -9.344 -10.176 -0.276 1.00 96.12 85 ASN A CA 1
ATOM 659 C C . ASN A 1 85 ? -9.048 -10.165 -1.779 1.00 96.12 85 ASN A C 1
ATOM 661 O O . ASN A 1 85 ? -8.637 -11.191 -2.309 1.00 96.12 85 ASN A O 1
ATOM 665 N N . ASP A 1 86 ? -9.179 -9.011 -2.431 1.00 96.38 86 ASP A N 1
ATOM 666 C CA . ASP A 1 86 ? -8.928 -8.863 -3.866 1.00 96.38 86 ASP A CA 1
ATOM 667 C C . ASP A 1 86 ? -7.443 -9.106 -4.212 1.00 96.38 86 ASP A C 1
ATOM 669 O O . ASP A 1 86 ? -7.107 -9.728 -5.220 1.00 96.38 86 ASP A O 1
ATOM 673 N N . ILE A 1 87 ? -6.516 -8.682 -3.347 1.00 96.12 87 ILE A N 1
ATOM 674 C CA . ILE A 1 87 ? -5.088 -8.997 -3.509 1.00 96.12 87 ILE A CA 1
ATOM 675 C C . ILE A 1 87 ? -4.845 -10.504 -3.358 1.00 96.12 87 ILE A C 1
ATOM 677 O O . ILE A 1 87 ? -4.093 -11.083 -4.143 1.00 96.12 87 ILE A O 1
ATOM 681 N N . ASN A 1 88 ? -5.492 -11.152 -2.386 1.00 95.38 88 ASN A N 1
ATOM 682 C CA . ASN A 1 88 ? -5.355 -12.591 -2.163 1.00 95.38 88 ASN A CA 1
ATOM 683 C C . ASN A 1 88 ? -5.938 -13.435 -3.305 1.00 95.38 88 ASN A C 1
ATOM 685 O O . ASN A 1 88 ? -5.450 -14.537 -3.536 1.00 95.38 88 ASN A O 1
ATOM 689 N N . THR A 1 89 ? -6.963 -12.959 -4.016 1.00 96.62 89 THR A N 1
ATOM 690 C CA . THR A 1 89 ? -7.550 -13.694 -5.148 1.00 96.62 89 THR A CA 1
ATOM 691 C C . THR A 1 89 ? -6.758 -13.517 -6.439 1.00 96.62 89 THR A C 1
ATOM 693 O O . THR A 1 89 ? -6.682 -14.456 -7.228 1.00 96.62 89 THR A O 1
ATOM 696 N N . HIS A 1 90 ? -6.170 -12.340 -6.672 1.00 96.44 90 HIS A N 1
ATOM 697 C CA . HIS A 1 90 ? -5.560 -12.012 -7.966 1.00 96.44 90 HIS A CA 1
ATOM 698 C C . HIS A 1 90 ? -4.026 -11.998 -7.979 1.00 96.44 90 HIS A C 1
ATOM 700 O O . HIS A 1 90 ? -3.441 -12.295 -9.019 1.00 96.44 90 HIS A O 1
ATOM 706 N N . CYS A 1 91 ? -3.371 -11.650 -6.866 1.00 96.88 91 CYS A N 1
ATOM 707 C CA . CYS A 1 91 ? -1.933 -11.341 -6.814 1.00 96.88 91 CYS A CA 1
ATOM 708 C C . CYS A 1 91 ? -1.213 -11.991 -5.617 1.00 96.88 91 CYS A C 1
ATOM 710 O O . CYS A 1 91 ? -0.250 -11.431 -5.085 1.00 96.88 91 CYS A O 1
ATOM 712 N N . LEU A 1 92 ? -1.686 -13.156 -5.162 1.00 96.62 92 LEU A N 1
ATOM 713 C CA . LEU A 1 92 ? -1.220 -13.798 -3.929 1.00 96.62 92 LEU A CA 1
ATOM 714 C C . LEU A 1 92 ? 0.288 -14.077 -3.920 1.00 96.62 92 LEU A C 1
ATOM 716 O O . LEU A 1 92 ? 0.946 -13.819 -2.914 1.00 96.62 92 LEU A O 1
ATOM 720 N N . ASP A 1 93 ? 0.840 -14.573 -5.026 1.00 97.06 93 ASP A N 1
ATOM 721 C CA . ASP A 1 93 ? 2.241 -15.002 -5.092 1.00 97.06 93 ASP A CA 1
ATOM 722 C C . ASP A 1 93 ? 3.204 -13.814 -5.006 1.00 97.06 93 ASP A C 1
ATOM 724 O O . ASP A 1 93 ? 4.164 -13.823 -4.233 1.00 97.06 93 ASP A O 1
ATOM 728 N N . GLN A 1 94 ? 2.920 -12.743 -5.753 1.00 96.00 94 GLN A N 1
ATOM 729 C CA . GLN A 1 94 ? 3.703 -11.507 -5.711 1.00 96.00 94 GLN A CA 1
ATOM 730 C C . GLN A 1 94 ? 3.545 -10.815 -4.355 1.00 96.00 94 GLN A C 1
ATOM 732 O O . GLN A 1 94 ? 4.509 -10.258 -3.826 1.00 96.00 94 GLN A O 1
ATOM 737 N N . PHE A 1 95 ? 2.341 -10.869 -3.779 1.00 97.19 95 PHE A N 1
ATOM 738 C CA . PHE A 1 95 ? 2.055 -10.298 -2.471 1.00 97.19 95 PHE A CA 1
ATOM 739 C C . PHE A 1 95 ? 2.829 -11.016 -1.363 1.00 97.19 95 PHE A C 1
ATOM 741 O O . PHE A 1 95 ? 3.479 -10.339 -0.565 1.00 97.19 95 PHE A O 1
ATOM 748 N N . ARG A 1 96 ? 2.835 -12.357 -1.363 1.00 97.12 96 ARG A N 1
ATOM 749 C CA . ARG A 1 96 ? 3.632 -13.191 -0.447 1.00 97.12 96 ARG A CA 1
ATOM 750 C C . ARG A 1 96 ? 5.115 -12.910 -0.549 1.00 97.12 96 ARG A C 1
ATOM 752 O O . ARG A 1 96 ? 5.724 -12.526 0.443 1.00 97.12 96 ARG A O 1
ATOM 759 N N . ALA A 1 97 ? 5.657 -12.946 -1.762 1.00 97.19 97 ALA A N 1
ATOM 760 C CA . ALA A 1 97 ? 7.070 -12.663 -1.976 1.00 97.19 97 ALA A CA 1
ATOM 761 C C . ALA A 1 97 ? 7.483 -11.260 -1.486 1.00 97.19 97 ALA A C 1
ATOM 763 O O . ALA A 1 97 ? 8.630 -11.057 -1.082 1.00 97.19 97 ALA A O 1
ATOM 764 N N . HIS A 1 98 ? 6.576 -10.276 -1.534 1.00 96.50 98 HIS A N 1
ATOM 765 C CA . HIS A 1 98 ? 6.846 -8.933 -1.029 1.00 96.50 98 HIS A CA 1
ATOM 766 C C . HIS A 1 98 ? 6.807 -8.864 0.500 1.00 96.50 98 HIS A C 1
ATOM 768 O O . HIS A 1 98 ? 7.769 -8.380 1.097 1.00 96.50 98 HIS A O 1
ATOM 774 N N . TRP A 1 99 ? 5.745 -9.350 1.151 1.00 96.62 99 TRP A N 1
ATOM 775 C CA . TRP A 1 99 ? 5.661 -9.239 2.609 1.00 96.62 99 TRP A CA 1
ATOM 776 C C . TRP A 1 99 ? 6.627 -10.183 3.337 1.00 96.62 99 TRP A C 1
ATOM 778 O O . TRP A 1 99 ? 7.137 -9.792 4.380 1.00 96.62 99 TRP A O 1
ATOM 788 N N . GLU A 1 100 ? 6.969 -11.351 2.780 1.00 96.94 100 GLU A N 1
ATOM 789 C CA . GLU A 1 100 ? 8.017 -12.233 3.328 1.00 96.94 100 GLU A CA 1
ATOM 790 C C . GLU A 1 100 ? 9.383 -11.538 3.315 1.00 96.94 100 GLU A C 1
ATOM 792 O O . GLU A 1 100 ? 10.158 -11.625 4.267 1.00 96.94 100 GLU A O 1
ATOM 797 N N . CYS A 1 101 ? 9.677 -10.784 2.251 1.00 95.75 101 CYS A N 1
ATOM 798 C CA . CYS A 1 101 ? 10.879 -9.961 2.204 1.00 95.75 101 CYS A CA 1
ATOM 799 C C . CYS A 1 101 ? 10.856 -8.884 3.297 1.00 95.75 101 CYS A C 1
ATOM 801 O O . CYS A 1 101 ? 11.871 -8.679 3.963 1.00 95.75 101 CYS A O 1
ATOM 803 N N . LEU A 1 102 ? 9.717 -8.208 3.497 1.00 96.19 102 LEU A N 1
ATOM 804 C CA . LEU A 1 102 ? 9.593 -7.178 4.530 1.00 96.19 102 LEU A CA 1
ATOM 805 C C . LEU A 1 102 ? 9.825 -7.760 5.920 1.00 96.19 102 LEU A C 1
ATOM 807 O O . LEU A 1 102 ? 10.583 -7.172 6.690 1.00 96.19 102 LEU A O 1
ATOM 811 N N . ASP A 1 103 ? 9.216 -8.907 6.217 1.00 95.88 103 ASP A N 1
ATOM 812 C CA . ASP A 1 103 ? 9.305 -9.558 7.526 1.00 95.88 103 ASP A CA 1
ATOM 813 C C . ASP A 1 103 ? 10.750 -9.932 7.885 1.00 95.88 103 ASP A C 1
ATOM 815 O O . ASP A 1 103 ? 11.210 -9.670 8.993 1.00 95.88 103 ASP A O 1
ATOM 819 N N . ASN A 1 104 ? 11.521 -10.388 6.895 1.00 94.62 104 ASN A N 1
ATOM 820 C CA . ASN A 1 104 ? 12.944 -10.694 7.054 1.00 94.62 104 ASN A CA 1
ATOM 821 C C . ASN A 1 104 ? 13.853 -9.456 7.193 1.00 94.62 104 ASN A C 1
ATOM 823 O O . ASN A 1 104 ? 15.017 -9.588 7.563 1.00 94.62 104 ASN A O 1
ATOM 827 N N . ASN A 1 105 ? 13.362 -8.252 6.883 1.00 92.81 105 ASN A N 1
ATOM 828 C CA . ASN A 1 105 ? 14.164 -7.026 6.798 1.00 92.81 105 ASN A CA 1
ATOM 829 C C . ASN A 1 105 ? 13.682 -5.924 7.754 1.00 92.81 105 ASN A C 1
ATOM 831 O O . ASN A 1 105 ? 13.779 -4.738 7.431 1.00 92.81 105 ASN A O 1
ATOM 835 N N . ASN A 1 106 ? 13.138 -6.287 8.922 1.00 94.00 106 ASN A N 1
ATOM 836 C CA . ASN A 1 106 ? 12.630 -5.327 9.915 1.00 94.00 106 ASN A CA 1
ATOM 837 C C . ASN A 1 106 ? 11.613 -4.328 9.315 1.00 94.00 106 ASN A C 1
ATOM 839 O O . ASN A 1 106 ? 11.600 -3.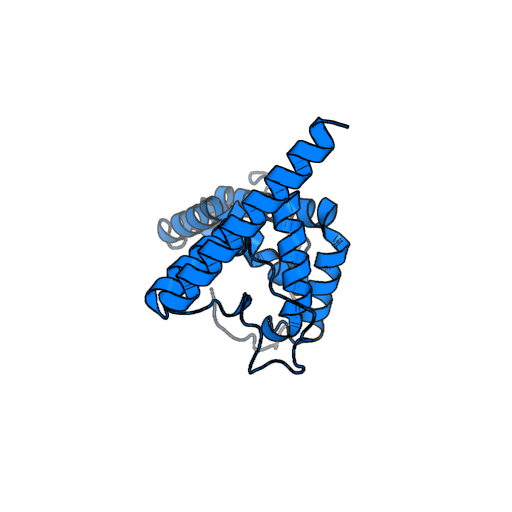141 9.640 1.00 94.00 106 ASN A O 1
ATOM 843 N N . HIS A 1 107 ? 10.817 -4.804 8.352 1.00 94.88 107 HIS A N 1
ATOM 844 C CA . HIS A 1 107 ? 9.798 -4.045 7.620 1.00 94.88 107 HIS A CA 1
ATOM 845 C C . HIS A 1 107 ? 10.332 -2.816 6.851 1.00 94.88 107 HIS A C 1
ATOM 847 O O . HIS A 1 107 ? 9.600 -1.869 6.559 1.00 94.88 107 HIS A O 1
ATOM 853 N N . GLN A 1 108 ? 11.606 -2.833 6.450 1.00 93.50 108 GLN A N 1
ATOM 854 C CA . GLN A 1 108 ? 12.221 -1.770 5.651 1.00 93.50 108 GLN A CA 1
ATOM 855 C C . GLN A 1 108 ? 11.866 -1.880 4.155 1.00 93.50 108 GLN A C 1
ATOM 857 O O . GLN A 1 108 ? 12.373 -2.740 3.435 1.00 93.50 108 GLN A O 1
ATOM 862 N N . LEU A 1 109 ? 11.051 -0.949 3.641 1.00 92.44 109 LEU A N 1
ATOM 863 C CA . LEU A 1 109 ? 10.571 -0.968 2.243 1.00 92.44 109 LEU A CA 1
ATOM 864 C C . LEU A 1 109 ? 11.689 -0.891 1.189 1.00 92.44 109 LEU A C 1
ATOM 866 O O . LEU A 1 109 ? 11.558 -1.451 0.101 1.00 92.44 109 LEU A O 1
ATOM 870 N N . TRP A 1 110 ? 12.790 -0.189 1.472 1.00 91.00 110 TRP A N 1
ATOM 871 C CA . TRP A 1 110 ? 13.884 -0.020 0.506 1.00 91.00 110 TRP A CA 1
ATOM 872 C C . TRP A 1 110 ? 14.654 -1.315 0.223 1.00 91.00 110 TRP A C 1
ATOM 874 O O . TRP A 1 110 ? 15.293 -1.405 -0.822 1.00 91.00 110 TRP A O 1
ATOM 884 N N . GLN A 1 111 ? 14.541 -2.324 1.091 1.00 92.25 111 GLN A N 1
ATOM 885 C CA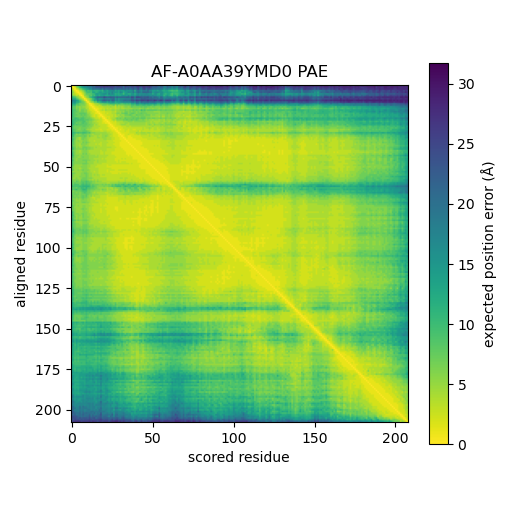 . GLN A 1 111 ? 15.145 -3.643 0.886 1.00 92.25 111 GLN A CA 1
ATOM 886 C C . GLN A 1 111 ? 14.373 -4.485 -0.140 1.00 92.25 111 GLN A C 1
ATOM 888 O O . GLN A 1 111 ? 14.951 -5.317 -0.834 1.00 92.25 111 GLN A O 1
ATOM 893 N N . CYS A 1 112 ? 13.066 -4.244 -0.283 1.00 93.12 112 CYS A N 1
ATOM 894 C CA . CYS A 1 112 ? 12.147 -5.140 -0.991 1.00 93.12 112 CYS A CA 1
ATOM 895 C C . CYS A 1 112 ? 11.577 -4.564 -2.296 1.00 93.12 112 CYS A C 1
ATOM 897 O O . CYS A 1 112 ? 10.614 -5.108 -2.841 1.00 93.12 112 CYS A O 1
ATOM 899 N N . ARG A 1 113 ? 12.191 -3.504 -2.850 1.00 92.44 113 ARG A N 1
ATOM 900 C CA . ARG A 1 113 ? 11.701 -2.796 -4.053 1.00 92.44 113 ARG A CA 1
ATOM 901 C C . ARG A 1 113 ? 11.462 -3.704 -5.255 1.00 92.44 113 ARG A C 1
ATOM 903 O O . ARG A 1 113 ? 10.489 -3.526 -5.973 1.00 92.44 113 ARG A O 1
ATOM 910 N N . GLN A 1 114 ? 12.304 -4.713 -5.452 1.00 90.94 114 GLN A N 1
ATOM 911 C CA . GLN A 1 114 ? 12.165 -5.658 -6.564 1.00 90.94 114 GLN A CA 1
ATOM 912 C C . GLN A 1 114 ? 10.840 -6.430 -6.504 1.00 90.94 114 GLN A C 1
ATOM 914 O O . GLN A 1 114 ? 10.127 -6.560 -7.499 1.00 90.94 114 GLN A O 1
ATOM 919 N N . LYS A 1 115 ? 10.502 -6.933 -5.311 1.00 93.75 115 LYS A N 1
ATOM 920 C CA . LYS A 1 115 ? 9.252 -7.659 -5.064 1.00 93.75 115 LYS A CA 1
ATOM 921 C C . LYS A 1 115 ? 8.062 -6.702 -5.099 1.00 93.75 115 LYS A C 1
ATOM 923 O O . LYS A 1 115 ? 7.025 -7.044 -5.657 1.00 93.75 115 LYS A O 1
ATOM 928 N N . GLU A 1 116 ? 8.255 -5.481 -4.602 1.00 94.12 116 GLU A N 1
ATOM 929 C CA . GLU A 1 116 ? 7.269 -4.404 -4.679 1.00 94.12 116 GLU A CA 1
ATOM 930 C C . GLU A 1 116 ? 6.889 -4.069 -6.130 1.00 94.12 116 GLU A C 1
ATOM 932 O O . GLU A 1 116 ? 5.711 -3.940 -6.440 1.00 94.12 116 GLU A O 1
ATOM 937 N N . TRP A 1 117 ? 7.854 -3.973 -7.050 1.00 93.12 117 TRP A N 1
ATOM 938 C CA . TRP A 1 117 ? 7.576 -3.666 -8.458 1.00 93.12 117 TRP A CA 1
ATOM 939 C C . TRP A 1 117 ? 6.740 -4.749 -9.142 1.00 93.12 117 TRP A C 1
ATOM 941 O O . TRP A 1 117 ? 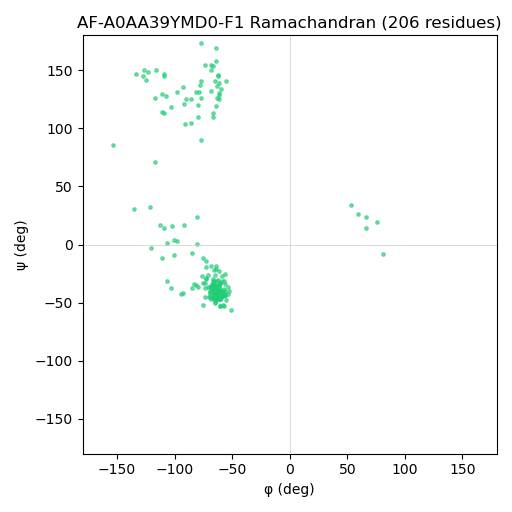5.835 -4.429 -9.912 1.00 93.12 117 TRP A O 1
ATOM 951 N N . SER A 1 118 ? 7.010 -6.019 -8.829 1.00 93.81 118 SER A N 1
ATOM 952 C CA . SER A 1 118 ? 6.212 -7.151 -9.315 1.00 93.81 118 SER A CA 1
ATOM 953 C C . SER A 1 118 ? 4.771 -7.090 -8.796 1.00 93.81 118 SER A C 1
ATOM 955 O O . SER A 1 118 ? 3.819 -7.261 -9.559 1.00 93.81 118 SER A O 1
ATOM 957 N N . LEU A 1 119 ? 4.602 -6.769 -7.509 1.00 95.44 119 LEU A N 1
ATOM 958 C CA . LEU A 1 119 ? 3.289 -6.598 -6.893 1.00 95.44 119 LEU A CA 1
ATOM 959 C C . LEU A 1 119 ? 2.522 -5.412 -7.496 1.00 95.44 119 LEU A C 1
ATOM 961 O O . LEU A 1 119 ? 1.369 -5.574 -7.887 1.00 95.44 119 LEU A O 1
ATOM 965 N N . ASN A 1 120 ? 3.166 -4.249 -7.628 1.00 94.88 120 ASN A N 1
ATOM 966 C CA . ASN A 1 120 ? 2.563 -3.045 -8.207 1.00 94.88 120 ASN A CA 1
ATOM 967 C C . ASN A 1 120 ? 2.060 -3.300 -9.633 1.00 94.88 120 ASN A C 1
ATOM 969 O O . ASN A 1 120 ? 0.975 -2.847 -9.987 1.00 94.88 120 ASN A O 1
ATOM 973 N N . LYS A 1 121 ? 2.821 -4.063 -10.429 1.00 94.56 121 LYS A N 1
ATOM 974 C CA . LYS A 1 121 ? 2.404 -4.477 -11.770 1.00 94.56 121 LYS A CA 1
ATOM 975 C C . LYS A 1 121 ? 1.117 -5.301 -11.733 1.00 94.56 121 LYS A C 1
ATOM 977 O O . LYS A 1 121 ? 0.159 -4.948 -12.411 1.00 94.56 121 LYS A O 1
ATOM 982 N N . CYS A 1 122 ? 1.080 -6.363 -10.927 1.00 95.62 122 CYS A N 1
ATOM 983 C CA . CYS A 1 122 ? -0.094 -7.235 -10.839 1.00 95.62 122 CYS A CA 1
ATOM 984 C C . CYS A 1 122 ? -1.338 -6.476 -10.359 1.00 95.62 122 CYS A C 1
ATOM 986 O O . CYS A 1 122 ? -2.411 -6.586 -10.951 1.00 95.62 122 CYS A O 1
ATOM 988 N N . VAL A 1 123 ? -1.184 -5.666 -9.309 1.00 95.75 123 VAL A N 1
ATOM 989 C CA . VAL A 1 123 ? -2.288 -4.902 -8.721 1.00 95.75 123 VAL A CA 1
ATOM 990 C C . VAL A 1 123 ? -2.827 -3.867 -9.706 1.00 95.75 123 VAL A C 1
ATOM 992 O O . VAL A 1 123 ? -4.042 -3.736 -9.833 1.00 95.75 123 VAL A O 1
ATOM 995 N N . PHE A 1 124 ? -1.964 -3.187 -10.459 1.00 95.06 124 PHE A N 1
ATOM 996 C CA . PHE A 1 124 ? -2.422 -2.256 -11.484 1.00 95.06 124 PHE A CA 1
ATOM 997 C C . PHE A 1 124 ? -3.150 -2.976 -12.629 1.00 95.06 124 PHE A C 1
ATOM 999 O O . PHE A 1 124 ? -4.240 -2.565 -13.015 1.00 95.06 124 PHE A O 1
ATOM 1006 N N . GLU A 1 125 ? -2.597 -4.083 -13.134 1.00 93.88 125 GLU A N 1
ATOM 1007 C CA . GLU A 1 125 ? -3.179 -4.833 -14.256 1.00 93.88 125 GLU A CA 1
ATOM 1008 C C . GLU A 1 125 ? -4.523 -5.500 -13.916 1.00 93.88 125 GLU A C 1
ATOM 1010 O O . GLU A 1 125 ? -5.363 -5.656 -14.801 1.00 93.88 125 GLU A O 1
ATOM 1015 N N . LYS A 1 126 ? -4.735 -5.919 -12.661 1.00 95.06 126 LYS A N 1
ATOM 1016 C CA . LYS A 1 126 ? -5.944 -6.655 -12.243 1.00 95.06 126 LYS A CA 1
ATOM 1017 C C . LYS A 1 126 ? -6.960 -5.810 -11.483 1.00 95.06 126 LYS A C 1
ATOM 1019 O O . LYS A 1 126 ? -8.155 -6.019 -11.657 1.00 95.06 126 LYS A O 1
ATOM 1024 N N . LEU A 1 127 ? -6.500 -4.889 -10.638 1.00 93.56 127 LEU A N 1
ATOM 1025 C CA . LEU A 1 127 ? -7.351 -4.097 -9.741 1.00 93.56 127 LEU A CA 1
ATOM 1026 C C . LEU A 1 127 ? -7.411 -2.617 -10.127 1.00 93.56 127 LEU A C 1
ATOM 1028 O O . LEU A 1 127 ? -8.226 -1.888 -9.569 1.00 93.56 127 LEU A O 1
ATOM 1032 N N . GLY A 1 128 ? -6.551 -2.154 -11.042 1.00 93.31 128 GLY A N 1
ATOM 1033 C CA . GLY A 1 128 ? -6.494 -0.748 -11.450 1.00 93.31 128 GLY A CA 1
ATOM 1034 C C . GLY A 1 128 ? -6.035 0.203 -10.341 1.00 93.31 128 GLY A C 1
ATOM 1035 O O . GLY A 1 128 ? -6.218 1.410 -10.461 1.00 93.31 128 GLY A O 1
ATOM 1036 N N . LEU A 1 129 ? -5.459 -0.320 -9.253 1.00 93.00 129 LEU A N 1
ATOM 1037 C CA . LEU A 1 129 ? -4.958 0.488 -8.144 1.00 93.00 129 LEU A CA 1
ATOM 1038 C C . LEU A 1 129 ? -3.480 0.808 -8.358 1.00 93.00 129 LEU A C 1
ATOM 1040 O O . LEU A 1 129 ? -2.681 -0.069 -8.688 1.00 93.00 129 LEU A O 1
ATOM 1044 N N . GLU A 1 130 ? -3.106 2.059 -8.115 1.00 91.38 130 GLU A N 1
ATOM 1045 C CA . GLU A 1 130 ? -1.725 2.515 -8.214 1.00 91.38 130 GLU A CA 1
ATOM 1046 C C . GLU A 1 130 ? -1.176 2.986 -6.867 1.00 91.38 130 GLU A C 1
ATOM 1048 O O . GLU A 1 130 ? -1.894 3.485 -6.000 1.00 91.38 130 GLU A O 1
ATOM 1053 N N . LYS A 1 131 ? 0.137 2.821 -6.694 1.00 91.06 131 LYS A N 1
ATOM 1054 C CA . LYS A 1 131 ? 0.859 3.315 -5.524 1.00 91.06 131 LYS A CA 1
ATOM 1055 C C . LYS A 1 131 ? 1.380 4.721 -5.796 1.00 91.06 131 LYS A C 1
ATOM 1057 O O . LYS A 1 131 ? 2.394 4.883 -6.474 1.00 91.06 131 LYS A O 1
ATOM 1062 N N . THR A 1 132 ? 0.726 5.721 -5.224 1.00 88.81 132 THR A N 1
ATOM 1063 C CA . THR A 1 132 ? 1.149 7.126 -5.283 1.00 88.81 132 THR A CA 1
ATOM 1064 C C . THR A 1 132 ? 1.656 7.587 -3.916 1.00 88.81 132 THR A C 1
ATOM 1066 O O . THR A 1 132 ? 1.216 7.109 -2.868 1.00 88.81 132 THR A O 1
ATOM 1069 N N . VAL A 1 133 ? 2.646 8.484 -3.918 1.00 89.56 133 VAL A N 1
ATOM 1070 C CA . VAL A 1 133 ? 3.152 9.132 -2.701 1.00 89.56 133 VAL A CA 1
ATOM 1071 C C . VAL A 1 133 ? 2.706 10.592 -2.756 1.00 89.56 133 VAL A C 1
ATOM 1073 O O . VAL A 1 133 ? 3.159 11.313 -3.645 1.00 89.56 133 VAL A O 1
ATOM 1076 N N . PRO A 1 134 ? 1.806 11.039 -1.865 1.00 88.69 134 PRO A N 1
ATOM 1077 C CA . PRO A 1 134 ? 1.350 12.423 -1.869 1.00 88.69 134 PRO A CA 1
ATOM 1078 C C . PRO A 1 134 ? 2.480 13.376 -1.454 1.00 88.69 134 PRO A C 1
ATOM 1080 O O . PRO A 1 134 ? 3.345 13.016 -0.656 1.00 88.69 134 PRO A O 1
ATOM 1083 N N . GLY A 1 135 ? 2.451 14.608 -1.971 1.00 85.88 135 GLY A N 1
ATOM 1084 C CA . GLY A 1 135 ? 3.374 15.677 -1.562 1.00 85.88 135 GLY A CA 1
ATOM 1085 C C . GLY A 1 135 ? 4.794 15.559 -2.117 1.00 85.88 135 GLY A C 1
ATOM 1086 O O . GLY A 1 135 ? 5.719 16.153 -1.566 1.00 85.88 135 GLY A O 1
ATOM 1087 N N . GLN A 1 136 ? 4.994 14.793 -3.187 1.00 85.56 136 GLN A N 1
ATOM 1088 C CA . GLN A 1 136 ? 6.312 14.649 -3.783 1.00 85.56 136 GLN A CA 1
ATOM 1089 C C . GLN A 1 136 ? 6.702 15.862 -4.656 1.00 85.56 136 GLN A C 1
ATOM 1091 O O . GLN A 1 136 ? 5.879 16.312 -5.456 1.00 85.56 136 GLN A O 1
ATOM 1096 N N . PRO A 1 137 ? 7.952 16.367 -4.576 1.00 85.25 137 PRO A N 1
ATOM 1097 C CA . PRO A 1 137 ? 8.436 17.396 -5.493 1.00 85.25 137 PRO A CA 1
ATOM 1098 C C . PRO A 1 137 ? 8.481 16.894 -6.944 1.00 85.25 137 PRO A C 1
ATOM 1100 O O . PRO A 1 137 ? 8.965 15.792 -7.221 1.00 85.25 137 PRO A O 1
ATOM 1103 N N . LYS A 1 138 ? 8.018 17.744 -7.870 1.00 82.25 138 LYS A N 1
ATOM 1104 C CA . LYS A 1 138 ? 7.987 17.476 -9.319 1.00 82.25 138 LYS A CA 1
ATOM 1105 C C . LYS A 1 138 ? 9.387 17.336 -9.917 1.00 82.25 138 LYS A C 1
ATOM 1107 O O . LYS A 1 138 ? 9.595 16.597 -10.866 1.00 82.25 138 LYS A O 1
ATOM 1112 N N . ASP A 1 139 ? 10.391 17.954 -9.313 1.00 82.38 139 ASP A N 1
ATOM 1113 C CA . ASP A 1 139 ? 11.754 17.923 -9.844 1.00 82.38 139 ASP A CA 1
ATOM 1114 C C . ASP A 1 139 ? 12.510 16.632 -9.494 1.00 82.38 139 ASP A C 1
ATOM 1116 O O . ASP A 1 139 ? 13.663 16.464 -9.881 1.00 82.38 139 ASP A O 1
ATOM 1120 N N . GLU A 1 140 ? 11.905 15.675 -8.782 1.00 82.12 140 GLU A N 1
ATOM 1121 C CA . GLU A 1 140 ? 12.593 14.458 -8.342 1.00 82.12 140 GLU A CA 1
ATOM 1122 C C . GLU A 1 140 ? 11.886 13.164 -8.740 1.00 82.12 140 GLU A C 1
ATOM 1124 O O . GLU A 1 140 ? 10.668 13.081 -8.872 1.00 82.12 140 GLU A O 1
ATOM 1129 N N . VAL A 1 14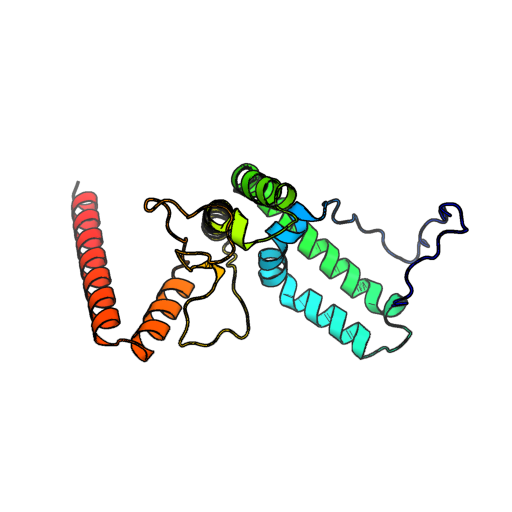1 ? 12.679 12.101 -8.934 1.00 83.50 141 VAL A N 1
ATOM 1130 C CA . VAL A 1 141 ? 12.119 10.758 -9.144 1.00 83.50 141 VAL A CA 1
ATOM 1131 C C . VAL A 1 141 ? 11.702 10.182 -7.785 1.00 83.50 141 VAL A C 1
ATOM 1133 O O . VAL A 1 141 ? 12.532 10.185 -6.860 1.00 83.50 141 VAL A O 1
ATOM 1136 N N . PRO A 1 142 ? 10.472 9.638 -7.667 1.00 87.62 142 PRO A N 1
ATOM 1137 C CA . PRO A 1 142 ? 9.995 9.026 -6.431 1.00 87.62 142 PRO A CA 1
ATOM 1138 C C . PRO A 1 142 ? 10.930 7.928 -5.931 1.00 87.62 142 PRO A C 1
ATOM 1140 O O . PRO A 1 142 ? 11.429 7.131 -6.729 1.00 87.62 142 PRO A O 1
ATOM 1143 N N . VAL A 1 143 ? 11.146 7.842 -4.615 1.00 88.56 143 VAL A N 1
ATOM 1144 C CA . VAL A 1 143 ? 12.080 6.868 -4.016 1.00 88.56 143 VAL A CA 1
ATOM 1145 C C . VAL A 1 143 ? 11.747 5.421 -4.398 1.00 88.56 143 VAL A C 1
ATOM 1147 O O . VAL A 1 143 ? 12.654 4.623 -4.632 1.00 88.56 143 VAL A O 1
ATOM 1150 N N . GLN A 1 144 ? 10.459 5.096 -4.548 1.00 87.88 144 GLN A N 1
ATOM 1151 C CA . GLN A 1 144 ? 9.986 3.772 -4.953 1.00 87.88 144 GLN A CA 1
ATOM 1152 C C . GLN A 1 144 ? 10.372 3.383 -6.388 1.00 87.88 144 GLN A C 1
ATOM 1154 O O . GLN A 1 144 ? 10.436 2.195 -6.692 1.00 87.88 144 GLN A O 1
ATOM 1159 N N . PHE A 1 145 ? 10.672 4.356 -7.255 1.00 88.00 145 PHE A N 1
ATOM 1160 C CA . PHE A 1 145 ? 11.067 4.117 -8.648 1.00 88.00 145 PHE A CA 1
ATOM 1161 C C . PHE A 1 145 ? 12.561 4.356 -8.900 1.00 88.00 145 PHE A C 1
ATOM 1163 O O . PHE A 1 145 ? 13.032 4.204 -10.027 1.00 88.00 145 PHE A O 1
ATOM 1170 N N . ARG A 1 146 ? 13.343 4.725 -7.876 1.00 86.31 146 ARG A N 1
ATOM 1171 C CA . ARG A 1 146 ? 14.799 4.872 -8.019 1.00 86.31 146 ARG A CA 1
ATOM 1172 C C . ARG A 1 146 ? 15.437 3.498 -8.245 1.00 86.31 146 ARG A C 1
ATOM 1174 O O . ARG A 1 146 ? 15.169 2.553 -7.505 1.00 86.31 146 ARG A O 1
ATOM 1181 N N . ARG A 1 147 ? 16.320 3.403 -9.248 1.00 81.81 147 ARG A N 1
ATOM 1182 C CA . ARG A 1 147 ? 17.054 2.162 -9.574 1.00 81.81 147 ARG A CA 1
ATOM 1183 C C . ARG A 1 147 ? 18.061 1.765 -8.496 1.00 81.81 147 ARG A C 1
ATOM 1185 O O . ARG A 1 147 ? 18.248 0.582 -8.254 1.00 81.81 147 ARG A O 1
ATOM 1192 N N . ASN A 1 148 ? 18.671 2.753 -7.845 1.00 82.69 148 ASN A N 1
ATOM 1193 C CA . ASN A 1 148 ? 19.646 2.539 -6.784 1.00 82.69 148 ASN A CA 1
ATOM 1194 C C . ASN A 1 148 ? 19.037 2.989 -5.456 1.00 82.69 148 ASN A C 1
ATOM 1196 O O . ASN A 1 148 ? 18.517 4.103 -5.357 1.00 82.69 148 ASN A O 1
ATOM 1200 N N . GLN A 1 149 ? 19.102 2.120 -4.451 1.00 85.25 149 GLN A N 1
ATOM 1201 C CA . GLN A 1 149 ? 18.635 2.389 -3.094 1.00 85.25 149 GLN A CA 1
ATOM 1202 C C . GLN A 1 149 ? 19.863 2.477 -2.186 1.00 85.25 149 GLN A C 1
ATOM 1204 O O . GLN A 1 149 ? 20.560 1.485 -2.003 1.00 85.25 149 GLN A O 1
ATOM 1209 N N . THR A 1 150 ? 20.142 3.659 -1.632 1.00 85.56 150 THR A N 1
ATOM 1210 C CA . THR A 1 150 ? 21.366 3.918 -0.849 1.00 85.56 150 THR A CA 1
ATOM 1211 C C . THR A 1 150 ? 21.466 3.059 0.414 1.00 85.56 150 THR A C 1
ATOM 1213 O O . THR A 1 150 ? 22.561 2.715 0.835 1.00 85.56 150 THR A O 1
ATOM 1216 N N . PHE A 1 151 ? 20.323 2.706 1.007 1.00 85.81 151 PHE A N 1
ATOM 1217 C CA . PHE A 1 151 ? 20.239 1.971 2.274 1.00 85.81 151 PHE A CA 1
ATOM 1218 C C . PHE A 1 151 ? 19.964 0.471 2.102 1.00 85.81 151 PHE A C 1
ATOM 1220 O O . PHE A 1 151 ? 19.739 -0.223 3.093 1.00 85.81 151 PHE A O 1
ATOM 1227 N N . ALA A 1 152 ? 19.910 -0.033 0.864 1.00 87.69 152 ALA A N 1
ATOM 1228 C CA . ALA A 1 152 ? 19.634 -1.444 0.630 1.00 87.69 152 ALA A CA 1
ATOM 1229 C C . ALA A 1 152 ? 20.869 -2.313 0.917 1.00 87.69 152 ALA A C 1
ATOM 1231 O O . ALA A 1 152 ? 21.984 -1.941 0.562 1.00 87.69 152 ALA A O 1
ATOM 1232 N N . HIS A 1 153 ? 20.662 -3.487 1.520 1.00 86.56 153 HIS A N 1
ATOM 1233 C CA . HIS A 1 153 ? 21.710 -4.473 1.795 1.00 86.56 153 HIS A CA 1
ATOM 1234 C C . HIS A 1 153 ? 22.384 -4.958 0.504 1.00 86.56 153 HIS A C 1
ATOM 1236 O O . HIS A 1 153 ? 23.578 -5.241 0.492 1.00 86.56 153 HIS A O 1
ATOM 1242 N N . ALA A 1 154 ? 21.614 -5.049 -0.586 1.00 82.69 154 ALA A N 1
ATOM 1243 C CA . ALA A 1 154 ? 22.086 -5.463 -1.898 1.00 82.69 154 ALA A CA 1
ATOM 1244 C C . ALA A 1 154 ? 21.573 -4.520 -2.994 1.00 82.69 154 ALA A C 1
ATOM 1246 O O . ALA A 1 154 ? 20.456 -4.000 -2.933 1.00 82.69 154 ALA A O 1
ATOM 1247 N N . GLY A 1 155 ? 22.398 -4.328 -4.025 1.00 81.69 155 GLY A N 1
ATOM 1248 C CA . GLY A 1 155 ? 22.008 -3.607 -5.231 1.00 81.69 155 GLY A CA 1
ATOM 1249 C C . GLY A 1 155 ? 20.928 -4.352 -6.020 1.00 81.69 155 GLY A C 1
ATOM 1250 O O . GLY A 1 155 ? 20.819 -5.577 -5.973 1.00 81.69 155 GLY A O 1
ATOM 1251 N N . ILE A 1 156 ? 20.128 -3.604 -6.776 1.00 85.00 156 ILE A N 1
ATOM 1252 C CA . ILE A 1 156 ? 19.115 -4.171 -7.669 1.00 85.00 156 ILE A CA 1
ATOM 1253 C C . ILE A 1 156 ? 19.801 -4.616 -8.970 1.00 85.00 156 ILE A C 1
ATOM 1255 O O . ILE A 1 156 ? 20.571 -3.833 -9.533 1.00 85.00 156 ILE A O 1
ATOM 1259 N N . PRO A 1 157 ? 19.557 -5.846 -9.467 1.00 84.94 157 PRO A N 1
ATOM 1260 C CA . PRO A 1 157 ? 20.162 -6.303 -10.708 1.00 84.94 157 PRO A CA 1
ATOM 1261 C C . PRO A 1 157 ? 19.708 -5.423 -11.873 1.00 84.94 157 PRO A C 1
ATOM 1263 O O . PRO A 1 157 ? 18.561 -4.982 -11.941 1.00 84.94 157 PRO A O 1
ATOM 1266 N N . ILE A 1 158 ? 20.608 -5.202 -12.83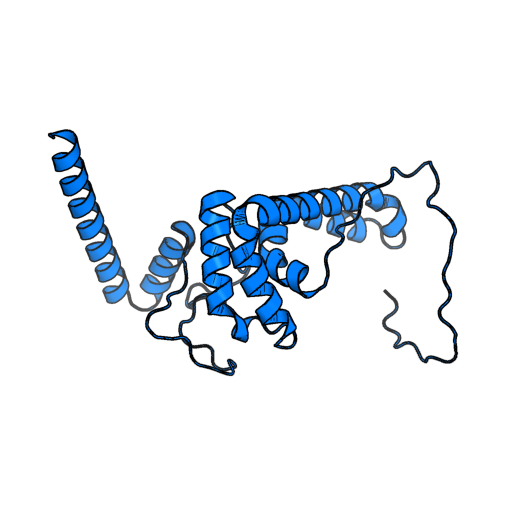0 1.00 81.12 158 ILE A N 1
ATOM 1267 C CA . ILE A 1 158 ? 20.398 -4.280 -13.960 1.00 81.12 158 ILE A CA 1
ATOM 1268 C C . ILE A 1 158 ? 19.173 -4.675 -14.803 1.00 81.12 158 ILE A C 1
ATOM 1270 O O . ILE A 1 158 ? 18.550 -3.808 -15.414 1.00 81.12 158 ILE A O 1
ATOM 1274 N N . THR A 1 159 ? 18.826 -5.964 -14.809 1.00 82.00 159 THR A N 1
ATOM 1275 C CA . THR A 1 159 ? 17.707 -6.559 -15.550 1.00 82.00 159 THR A CA 1
ATOM 1276 C C . THR A 1 159 ? 16.334 -6.228 -14.972 1.00 82.00 159 THR A C 1
ATOM 1278 O O . THR A 1 159 ? 15.337 -6.352 -15.681 1.00 82.00 159 THR A O 1
ATOM 1281 N N . GLN A 1 160 ? 16.254 -5.808 -13.709 1.00 82.81 160 GLN A N 1
ATOM 1282 C CA . GLN A 1 160 ? 14.992 -5.449 -13.077 1.00 82.81 160 GLN A CA 1
ATOM 1283 C C . GLN A 1 160 ? 14.775 -3.941 -13.113 1.00 82.81 160 GLN A C 1
ATOM 1285 O O . GLN A 1 160 ? 15.636 -3.143 -12.736 1.00 82.81 160 GLN A O 1
ATOM 1290 N N . PHE A 1 161 ? 13.578 -3.562 -13.545 1.00 83.19 161 PHE A N 1
ATOM 1291 C CA . PHE A 1 161 ? 13.170 -2.175 -13.689 1.00 83.19 161 PHE A CA 1
ATOM 1292 C C . PHE A 1 161 ? 11.907 -1.900 -12.875 1.00 83.19 161 PHE A C 1
ATOM 1294 O O . PHE A 1 161 ? 11.063 -2.793 -12.741 1.00 83.19 161 PHE A O 1
ATOM 1301 N N . PRO A 1 162 ? 11.756 -0.669 -12.358 1.00 87.38 162 PRO A N 1
ATOM 1302 C CA . PRO A 1 162 ? 10.517 -0.250 -11.729 1.00 87.38 162 PRO A CA 1
ATOM 1303 C C . PRO A 1 162 ? 9.366 -0.344 -12.727 1.00 87.38 162 PRO A C 1
ATOM 1305 O O . PRO A 1 162 ? 9.476 0.116 -13.865 1.00 87.38 162 PRO A O 1
ATOM 1308 N N . TYR A 1 163 ? 8.254 -0.923 -12.283 1.00 86.44 163 TYR A N 1
ATOM 1309 C CA . TYR A 1 163 ? 7.007 -0.839 -13.027 1.00 86.44 163 TYR A CA 1
ATOM 1310 C C . TYR A 1 163 ? 6.384 0.542 -12.812 1.00 86.44 163 TYR A C 1
ATOM 1312 O O . TYR A 1 163 ? 6.196 0.967 -11.672 1.00 86.44 163 TYR A O 1
ATOM 1320 N N . LEU A 1 164 ? 6.087 1.227 -13.915 1.00 86.00 164 LEU A N 1
ATOM 1321 C CA . LEU A 1 164 ? 5.451 2.540 -13.951 1.00 86.00 164 LEU A CA 1
ATOM 1322 C C . LEU A 1 164 ? 4.106 2.395 -14.652 1.00 86.00 164 LEU A C 1
ATOM 1324 O O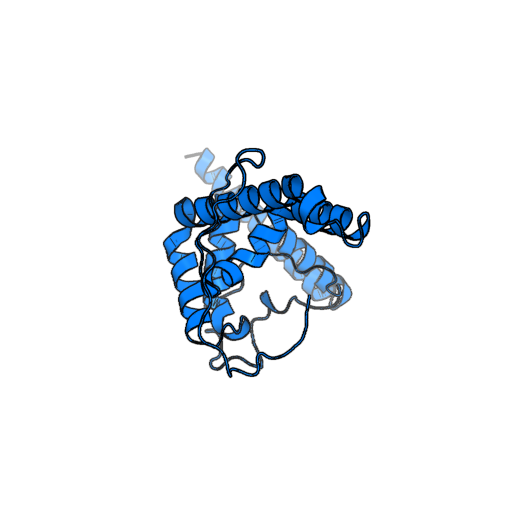 . LEU A 1 164 ? 4.060 1.903 -15.783 1.00 86.00 164 LEU A O 1
ATOM 1328 N N . THR A 1 165 ? 3.030 2.837 -14.000 1.00 85.56 165 THR A N 1
ATOM 1329 C CA . THR A 1 165 ? 1.723 2.941 -14.663 1.00 85.56 165 THR A CA 1
ATOM 1330 C C . THR A 1 165 ? 1.802 3.979 -15.791 1.00 85.56 165 THR A C 1
ATOM 1332 O O . THR A 1 165 ? 2.683 4.846 -15.764 1.00 85.56 165 THR A O 1
ATOM 1335 N N . PRO A 1 166 ? 0.913 3.940 -16.801 1.00 85.81 166 PRO A N 1
ATOM 1336 C CA . PRO A 1 166 ? 0.888 4.956 -17.855 1.00 85.81 166 PRO A CA 1
ATOM 1337 C C . PRO A 1 166 ? 0.824 6.385 -17.298 1.00 85.81 166 PRO A C 1
ATOM 1339 O O . PRO A 1 166 ? 1.560 7.255 -17.763 1.00 85.81 166 PRO A O 1
ATOM 1342 N N . ASN A 1 167 ? 0.030 6.591 -16.243 1.00 85.50 167 ASN A N 1
ATOM 1343 C CA . ASN A 1 167 ? -0.107 7.875 -15.559 1.00 85.50 167 ASN A CA 1
ATOM 1344 C C . ASN A 1 167 ? 1.205 8.297 -14.886 1.00 85.50 167 ASN A C 1
ATOM 1346 O O . ASN A 1 167 ? 1.704 9.393 -15.129 1.00 85.50 167 ASN A O 1
ATOM 1350 N N . GLN A 1 168 ? 1.823 7.401 -14.113 1.00 84.81 168 GLN A N 1
ATOM 1351 C CA . GLN A 1 168 ? 3.101 7.667 -13.442 1.00 84.81 168 GLN A CA 1
ATOM 1352 C C . GLN A 1 168 ? 4.242 7.901 -14.429 1.00 84.81 168 GLN A C 1
ATOM 1354 O O . GLN A 1 168 ? 5.144 8.698 -14.177 1.00 84.81 168 GLN A O 1
ATOM 1359 N N . ARG A 1 169 ? 4.224 7.201 -15.566 1.00 86.38 169 ARG A N 1
ATOM 1360 C CA . ARG A 1 169 ? 5.203 7.392 -16.631 1.00 86.38 169 ARG A CA 1
ATOM 1361 C C . ARG A 1 169 ? 5.066 8.780 -17.248 1.00 86.38 169 ARG A C 1
ATOM 1363 O O . ARG A 1 169 ? 6.082 9.449 -17.406 1.00 86.38 169 ARG A O 1
ATOM 1370 N N . ALA A 1 170 ? 3.843 9.212 -17.557 1.00 85.25 170 ALA A N 1
ATOM 1371 C CA . ALA A 1 170 ? 3.583 10.554 -18.070 1.00 85.25 170 ALA A CA 1
ATOM 1372 C C . ALA A 1 170 ? 4.029 11.632 -17.069 1.00 85.25 170 ALA A C 1
ATOM 1374 O O . ALA A 1 170 ? 4.752 12.553 -17.442 1.00 85.25 170 ALA A O 1
ATOM 1375 N N . GLU A 1 171 ? 3.699 11.459 -15.787 1.00 85.69 171 GLU A N 1
ATOM 1376 C CA . GLU A 1 171 ? 4.135 12.364 -14.719 1.00 85.69 171 GLU A CA 1
ATOM 1377 C C . GLU A 1 171 ? 5.667 12.429 -14.618 1.00 85.69 171 GLU A C 1
ATOM 1379 O O . GLU A 1 171 ? 6.245 13.504 -14.493 1.00 85.69 171 GLU A O 1
ATOM 1384 N N . GLN A 1 172 ? 6.364 11.296 -14.742 1.00 83.12 172 GLN A N 1
ATOM 1385 C CA . GLN A 1 172 ? 7.827 11.281 -14.726 1.00 83.12 172 GLN A CA 1
ATOM 1386 C C . GLN A 1 172 ? 8.471 11.943 -15.943 1.00 83.12 172 GLN A C 1
ATOM 1388 O O . GLN A 1 172 ? 9.534 12.545 -15.791 1.00 83.12 172 GLN A O 1
ATOM 1393 N N . VAL A 1 173 ? 7.871 11.823 -17.130 1.00 86.38 173 VAL A N 1
ATOM 1394 C CA . VAL A 1 173 ? 8.345 12.523 -18.333 1.00 86.38 173 VAL A CA 1
ATOM 1395 C C . VAL A 1 173 ? 8.169 14.028 -18.159 1.00 86.38 173 VAL A C 1
ATOM 1397 O O . VAL A 1 173 ? 9.105 14.778 -18.424 1.00 86.38 173 VAL A O 1
ATOM 1400 N N . GLU A 1 174 ? 7.040 14.471 -17.609 1.00 86.12 174 GLU A N 1
ATOM 1401 C CA . GLU A 1 174 ? 6.800 15.885 -17.306 1.00 86.12 174 GLU A CA 1
ATOM 1402 C C . GLU A 1 174 ? 7.796 16.425 -16.266 1.00 86.12 174 GLU A C 1
ATOM 1404 O O . GLU A 1 174 ? 8.481 17.425 -16.481 1.00 86.12 174 GLU A O 1
ATOM 1409 N N . ASN A 1 175 ? 8.002 15.675 -15.187 1.00 85.56 175 ASN A N 1
ATOM 1410 C CA . ASN A 1 175 ? 9.013 15.941 -14.163 1.00 85.56 175 ASN A CA 1
ATOM 1411 C C . ASN A 1 175 ? 10.455 15.910 -14.710 1.00 85.56 175 ASN A C 1
ATOM 1413 O O . ASN A 1 175 ? 11.391 16.446 -14.106 1.00 85.56 175 ASN A O 1
ATOM 1417 N N . LEU A 1 176 ? 10.686 15.225 -15.832 1.00 86.44 176 LEU A N 1
ATOM 1418 C CA . LEU A 1 176 ? 11.967 15.228 -16.528 1.00 86.44 176 LEU A CA 1
ATOM 1419 C C . LEU A 1 176 ? 12.103 16.443 -17.447 1.00 86.44 176 LEU A C 1
ATOM 1421 O O . LEU A 1 176 ? 13.216 16.956 -17.543 1.00 86.44 176 LEU A O 1
ATOM 1425 N N . ARG A 1 177 ? 11.021 16.937 -18.066 1.00 88.31 177 ARG A N 1
ATOM 1426 C CA . ARG A 1 177 ? 11.045 18.166 -18.882 1.00 88.31 177 ARG A CA 1
ATOM 1427 C C . ARG A 1 177 ? 11.560 19.358 -18.083 1.00 88.31 177 ARG A C 1
ATOM 1429 O O . ARG A 1 177 ? 12.391 20.101 -18.596 1.00 88.31 177 ARG A O 1
ATOM 1436 N N . LEU A 1 178 ? 11.164 19.465 -16.811 1.00 86.31 178 LEU A N 1
ATOM 1437 C CA . LEU A 1 178 ? 11.642 20.508 -15.891 1.00 86.31 178 LEU A CA 1
ATOM 1438 C C . LEU A 1 178 ? 13.161 20.451 -15.647 1.00 86.31 178 LEU A C 1
ATOM 1440 O O . LEU A 1 178 ? 13.810 21.482 -15.506 1.00 86.31 178 LEU A O 1
ATOM 1444 N N . ARG A 1 179 ? 13.750 19.249 -15.627 1.00 84.19 179 ARG A N 1
ATOM 1445 C CA . ARG A 1 179 ? 15.183 19.042 -15.342 1.00 84.19 179 ARG A CA 1
ATOM 1446 C C . ARG A 1 179 ? 16.070 19.015 -16.579 1.00 84.19 179 ARG A C 1
ATOM 1448 O O . ARG A 1 179 ? 17.209 19.470 -16.542 1.00 84.19 179 ARG A O 1
ATOM 1455 N N . ASN A 1 180 ? 15.609 18.357 -17.636 1.00 88.81 180 ASN A N 1
ATOM 1456 C CA . ASN A 1 180 ? 16.368 18.102 -18.852 1.00 88.81 180 ASN A CA 1
ATOM 1457 C C . ASN A 1 180 ? 15.408 17.944 -20.046 1.00 88.81 180 ASN A C 1
ATOM 1459 O O . ASN A 1 180 ? 15.060 16.810 -20.404 1.00 88.81 180 ASN A O 1
ATOM 1463 N N . PRO A 1 181 ? 15.010 19.059 -20.687 1.00 87.44 181 PRO A N 1
ATOM 1464 C CA . PRO A 1 181 ? 14.014 19.045 -21.758 1.00 87.44 181 PRO A CA 1
ATOM 1465 C C . PRO A 1 181 ? 14.466 18.187 -22.945 1.00 87.44 181 PRO A C 1
ATOM 1467 O O . PRO A 1 181 ? 13.740 17.296 -23.368 1.00 87.44 181 PRO A O 1
ATOM 1470 N N . LYS A 1 182 ? 15.738 18.300 -23.360 1.00 91.88 182 LYS A N 1
ATOM 1471 C CA . LYS A 1 182 ? 16.311 17.499 -24.461 1.00 91.88 182 LYS A CA 1
ATOM 1472 C C . LYS A 1 182 ? 16.199 15.988 -24.245 1.00 91.88 182 LYS A C 1
ATOM 1474 O O . LYS A 1 182 ? 16.185 15.216 -25.204 1.00 91.88 182 LYS A O 1
ATOM 1479 N N . LYS A 1 183 ? 16.232 15.533 -22.989 1.00 89.06 183 LYS A N 1
ATOM 1480 C CA . LYS A 1 183 ? 16.089 14.110 -22.664 1.00 89.06 183 LYS A CA 1
ATOM 1481 C C . LYS A 1 183 ? 14.625 13.683 -22.685 1.00 89.06 183 LYS A C 1
ATOM 1483 O O . LYS A 1 183 ? 14.362 12.561 -23.103 1.00 89.06 183 LYS A O 1
ATOM 1488 N N . ALA A 1 184 ? 13.712 14.546 -22.252 1.00 87.81 184 ALA A N 1
ATOM 1489 C CA . ALA A 1 184 ? 12.281 14.289 -22.330 1.00 87.81 184 ALA A CA 1
ATOM 1490 C C . ALA A 1 184 ? 11.799 14.217 -23.789 1.00 87.81 184 ALA A C 1
ATOM 1492 O O . ALA A 1 184 ? 11.199 13.213 -24.154 1.00 87.81 184 ALA A O 1
ATOM 1493 N N . ASP A 1 185 ? 12.203 15.165 -24.643 1.00 89.62 185 ASP A N 1
ATOM 1494 C CA . ASP A 1 185 ? 11.840 15.176 -26.072 1.00 89.62 185 ASP A CA 1
ATOM 1495 C C . ASP A 1 185 ? 12.271 13.882 -26.783 1.00 89.62 185 ASP A C 1
ATOM 1497 O O . ASP A 1 185 ? 11.553 13.316 -27.604 1.00 89.62 185 ASP A O 1
ATOM 1501 N N . ARG A 1 186 ? 13.445 13.351 -26.419 1.00 92.12 186 ARG A N 1
ATOM 1502 C CA . ARG A 1 186 ? 13.948 12.074 -26.947 1.00 92.12 186 ARG A CA 1
ATOM 1503 C C . ARG A 1 186 ? 13.099 10.878 -26.511 1.00 92.12 186 ARG A C 1
ATOM 1505 O O . ARG A 1 186 ? 12.986 9.905 -27.251 1.00 92.12 186 ARG A O 1
ATOM 1512 N N . ILE A 1 187 ? 12.554 10.911 -25.295 1.00 88.25 187 ILE A N 1
ATOM 1513 C CA . ILE A 1 187 ? 11.656 9.857 -24.806 1.00 88.25 187 ILE A CA 1
ATOM 1514 C C . ILE A 1 187 ? 10.331 9.920 -25.566 1.00 88.25 187 ILE A C 1
ATOM 1516 O O . ILE A 1 187 ? 9.835 8.869 -25.964 1.00 88.25 187 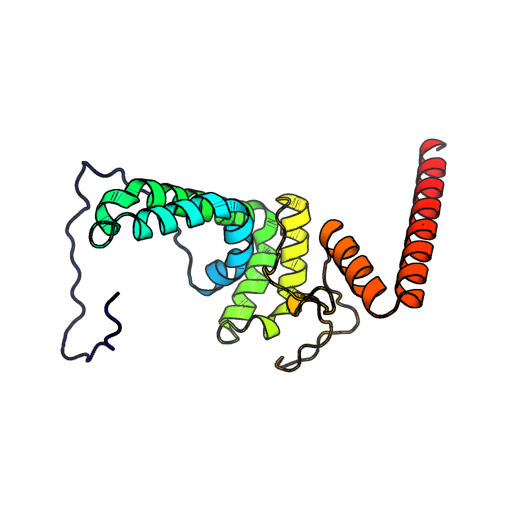ILE A O 1
ATOM 1520 N N . ASP A 1 188 ? 9.811 11.124 -25.816 1.00 87.62 188 ASP A N 1
ATOM 1521 C CA . ASP A 1 188 ? 8.585 11.325 -26.591 1.00 87.62 188 ASP A CA 1
ATOM 1522 C C . ASP A 1 188 ? 8.735 10.791 -28.023 1.00 87.62 188 ASP A C 1
ATOM 1524 O O . ASP A 1 188 ? 7.903 10.000 -28.470 1.00 87.62 188 ASP A O 1
ATOM 1528 N N . GLN A 1 189 ? 9.849 11.116 -28.692 1.00 91.88 189 GLN A N 1
ATOM 1529 C CA . GLN A 1 189 ? 10.192 10.574 -30.014 1.00 91.88 189 GLN A CA 1
ATOM 1530 C C . GLN A 1 189 ? 10.212 9.040 -30.010 1.00 91.88 189 GLN A C 1
ATOM 1532 O O . GLN A 1 189 ? 9.579 8.395 -30.845 1.00 91.88 189 GLN A O 1
ATOM 1537 N N . TRP A 1 190 ? 10.870 8.432 -29.021 1.00 89.06 190 TRP A N 1
ATOM 1538 C CA . TRP A 1 190 ? 10.937 6.974 -28.910 1.00 89.06 190 TRP A CA 1
ATOM 1539 C C . TRP A 1 190 ? 9.569 6.326 -28.619 1.00 89.06 190 TRP A C 1
ATOM 1541 O O . TRP A 1 190 ? 9.290 5.194 -29.027 1.00 89.06 190 TRP A O 1
ATOM 1551 N N . ASP A 1 191 ? 8.684 7.026 -27.907 1.00 88.38 191 ASP A N 1
ATOM 1552 C CA . ASP A 1 191 ? 7.311 6.583 -27.660 1.00 88.38 191 ASP A CA 1
ATOM 1553 C C . ASP A 1 191 ? 6.416 6.695 -28.899 1.00 88.38 191 ASP A C 1
ATOM 1555 O O . ASP A 1 191 ? 5.521 5.863 -29.080 1.00 88.38 191 ASP A O 1
ATOM 1559 N N . GLU A 1 192 ? 6.643 7.688 -29.755 1.00 90.94 192 GLU A N 1
ATOM 1560 C CA . GLU A 1 192 ? 5.982 7.818 -31.056 1.00 90.94 192 GLU A CA 1
ATOM 1561 C C . GLU A 1 192 ? 6.427 6.727 -32.029 1.00 90.94 192 GLU A C 1
ATOM 1563 O O . GLU A 1 192 ? 5.575 6.043 -32.596 1.00 90.94 192 GLU A O 1
ATOM 1568 N N . GLU A 1 193 ? 7.732 6.476 -32.141 1.00 93.62 193 GLU A N 1
ATOM 1569 C CA . GLU A 1 193 ? 8.283 5.391 -32.964 1.00 93.62 193 GLU A CA 1
ATOM 1570 C C . GLU A 1 193 ? 7.697 4.030 -32.567 1.00 93.62 193 GLU A C 1
ATOM 1572 O O . GLU A 1 193 ? 7.267 3.243 -33.415 1.00 93.62 193 GLU A O 1
ATOM 1577 N N . ARG A 1 194 ? 7.601 3.747 -31.260 1.00 91.00 194 ARG A N 1
ATOM 1578 C CA . ARG A 1 194 ? 6.982 2.502 -30.777 1.00 91.00 194 ARG A CA 1
ATOM 1579 C C . ARG A 1 194 ? 5.489 2.422 -31.070 1.00 91.00 194 ARG A C 1
ATOM 1581 O O . ARG A 1 194 ? 4.998 1.327 -31.344 1.00 91.00 194 ARG A O 1
ATOM 1588 N N . ARG A 1 195 ? 4.762 3.543 -31.013 1.00 89.75 195 ARG A N 1
ATOM 1589 C CA . ARG A 1 195 ? 3.341 3.595 -31.394 1.00 89.75 195 ARG A CA 1
ATO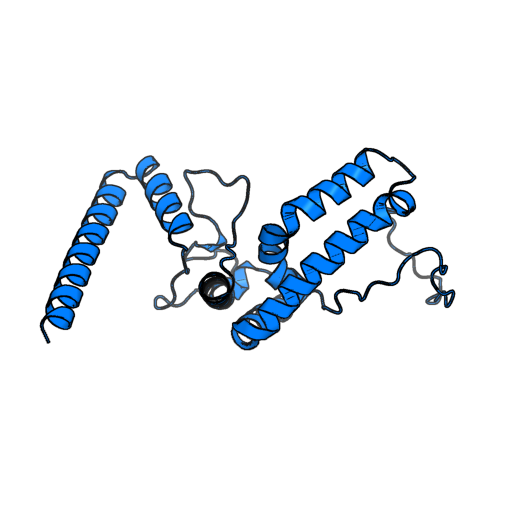M 1590 C C . ARG A 1 195 ? 3.161 3.312 -32.882 1.00 89.75 195 ARG A C 1
ATOM 1592 O O . ARG A 1 195 ? 2.321 2.487 -33.226 1.00 89.75 195 ARG A O 1
ATOM 1599 N N . GLN A 1 196 ? 3.978 3.920 -33.738 1.00 92.25 196 GLN A N 1
ATOM 1600 C CA . GLN A 1 196 ? 3.962 3.671 -35.181 1.00 92.25 196 GLN A CA 1
ATOM 1601 C C . GLN A 1 196 ? 4.291 2.212 -35.501 1.00 92.25 196 GLN A C 1
ATOM 1603 O O . GLN A 1 196 ? 3.579 1.581 -36.280 1.00 92.25 196 GLN A O 1
ATOM 1608 N N . LYS A 1 197 ? 5.308 1.641 -34.845 1.00 93.56 197 LYS A N 1
ATOM 1609 C CA . LYS A 1 197 ? 5.686 0.238 -35.040 1.00 93.56 197 LYS A CA 1
ATOM 1610 C C . LYS A 1 197 ? 4.573 -0.728 -34.625 1.00 93.56 197 LYS A C 1
ATOM 1612 O O . LYS A 1 197 ? 4.234 -1.616 -35.397 1.00 93.56 197 LYS A O 1
ATOM 1617 N N . LYS A 1 198 ? 3.944 -0.510 -33.464 1.00 93.44 198 LYS A N 1
ATOM 1618 C CA . LYS A 1 198 ? 2.783 -1.309 -33.032 1.00 93.44 198 LYS A CA 1
ATOM 1619 C C . LYS A 1 198 ? 1.585 -1.167 -33.970 1.00 93.44 198 LYS A C 1
ATOM 1621 O O . LYS A 1 198 ? 0.910 -2.153 -34.232 1.00 93.44 198 LYS A O 1
ATOM 1626 N N . ALA A 1 199 ? 1.311 0.038 -34.469 1.00 91.06 199 ALA A N 1
ATOM 1627 C CA . ALA A 1 199 ? 0.234 0.260 -35.432 1.00 91.06 199 ALA A CA 1
ATOM 1628 C C . ALA A 1 199 ? 0.510 -0.453 -36.766 1.00 91.06 199 ALA A C 1
ATOM 1630 O O . ALA A 1 199 ? -0.406 -1.022 -37.353 1.00 91.06 199 ALA A O 1
ATOM 1631 N N . ALA A 1 200 ? 1.768 -0.471 -37.217 1.00 91.44 200 ALA A N 1
ATOM 1632 C CA . ALA A 1 200 ? 2.184 -1.218 -38.398 1.00 91.44 200 ALA A CA 1
ATOM 1633 C C . ALA A 1 200 ? 2.051 -2.738 -38.193 1.00 91.44 200 ALA A C 1
ATOM 1635 O O . ALA A 1 200 ? 1.508 -3.411 -39.061 1.00 91.44 200 ALA A O 1
ATOM 1636 N N . GLU A 1 201 ? 2.476 -3.268 -37.040 1.00 93.50 201 GLU A N 1
ATOM 1637 C CA . GLU A 1 201 ? 2.316 -4.688 -36.679 1.00 93.50 201 GLU A CA 1
ATOM 1638 C C . GLU A 1 201 ? 0.832 -5.092 -36.632 1.00 93.50 201 GLU A C 1
ATOM 1640 O O . GLU A 1 201 ? 0.442 -6.065 -37.274 1.00 93.50 201 GLU A O 1
ATOM 1645 N N . ALA A 1 202 ? -0.021 -4.292 -35.984 1.00 91.50 202 ALA A N 1
ATOM 1646 C CA . ALA A 1 202 ? -1.464 -4.535 -35.941 1.00 91.50 202 ALA A CA 1
ATOM 1647 C C . ALA A 1 202 ? -2.125 -4.458 -37.333 1.00 91.50 202 ALA A C 1
ATOM 1649 O O . ALA A 1 202 ? -3.045 -5.216 -37.627 1.00 91.50 202 ALA A O 1
ATOM 1650 N N . ALA A 1 203 ? -1.656 -3.567 -38.215 1.00 88.12 203 ALA A N 1
ATOM 1651 C CA . ALA A 1 203 ? -2.150 -3.471 -39.589 1.00 88.12 203 ALA A CA 1
ATOM 1652 C C . ALA A 1 203 ? -1.716 -4.654 -40.473 1.00 88.12 203 ALA A C 1
ATOM 1654 O O . ALA A 1 203 ? -2.403 -4.963 -41.448 1.00 88.12 203 ALA A O 1
ATOM 1655 N N . VAL A 1 204 ? -0.588 -5.300 -40.157 1.00 91.62 204 VAL A N 1
ATOM 1656 C CA . VAL A 1 204 ? -0.163 -6.554 -40.796 1.00 91.62 204 VAL A CA 1
ATOM 1657 C C . VAL A 1 204 ? -1.026 -7.715 -40.303 1.00 91.62 204 VAL A C 1
ATOM 1659 O O . VAL A 1 204 ? -1.514 -8.481 -41.126 1.00 91.62 204 VAL A O 1
ATOM 1662 N N . GLU A 1 205 ? -1.280 -7.805 -38.995 1.00 88.25 205 GLU A N 1
ATOM 1663 C CA . GLU A 1 205 ? -2.120 -8.854 -38.396 1.00 88.25 205 GLU A CA 1
ATOM 1664 C C . GLU A 1 205 ? -3.591 -8.757 -38.840 1.00 88.25 205 GLU A C 1
ATOM 1666 O O . GLU A 1 205 ? -4.225 -9.775 -39.066 1.00 88.25 205 GLU A O 1
ATOM 1671 N N . ALA A 1 206 ? -4.119 -7.549 -39.068 1.00 81.94 206 ALA A N 1
ATOM 1672 C CA . ALA A 1 206 ? -5.482 -7.345 -39.576 1.00 81.94 206 ALA A CA 1
ATOM 1673 C C . ALA A 1 206 ? -5.663 -7.644 -41.081 1.00 81.94 206 ALA A C 1
ATOM 1675 O O . ALA A 1 206 ? -6.793 -7.648 -41.570 1.00 81.94 206 ALA A O 1
ATOM 1676 N N . LYS A 1 207 ? -4.568 -7.818 -41.834 1.00 81.25 207 LYS A N 1
ATOM 1677 C CA . LYS A 1 207 ? -4.583 -8.194 -43.261 1.00 81.25 207 LYS A CA 1
ATOM 1678 C C . LYS A 1 207 ? -4.307 -9.685 -43.491 1.00 81.25 207 LYS A C 1
ATOM 1680 O O . LYS A 1 207 ? -4.418 -10.121 -44.638 1.00 81.25 207 LYS A O 1
ATOM 1685 N N . ALA A 1 208 ? -3.913 -10.415 -42.448 1.00 63.69 208 ALA A N 1
ATOM 1686 C CA . ALA A 1 208 ? -3.733 -11.866 -42.439 1.00 63.69 208 ALA A CA 1
ATOM 1687 C C . ALA A 1 208 ? -5.036 -12.565 -42.026 1.00 63.69 208 ALA A C 1
ATOM 1689 O O . ALA A 1 208 ? -5.265 -13.686 -42.532 1.00 63.69 208 ALA A O 1
#

Secondary structure (DSSP, 8-state):
---PPP---S------PPPPTTSPP-------HHHHHHHHHHHHHHHHHHHHHHHHHHHHSTTTHHHHTHHHHHHHHHHHHHHHHHHHHHSHHHHHHHHHHHHHTTT-GGG-HHHHHHHHHHHHHHH------TT--TTS--GGG-S--TT-SSPPPTT------HHHHHHHHHHHHTT-HHHHHHHHHHHHHHHHHHHHHHHHHTT-

Solvent-accessible surface area (backbone atoms only — not comparable to full-atom values): 12497 Å² total; per-residue (Å²): 129,88,89,69,80,84,78,82,87,69,78,93,83,80,84,84,79,76,82,61,86,91,54,83,87,75,81,74,73,90,68,59,69,42,57,48,63,66,43,43,48,53,35,47,64,75,35,39,69,43,49,51,52,38,51,50,43,34,68,76,31,77,96,44,28,80,70,73,36,45,69,38,50,53,49,35,47,51,45,45,37,49,49,54,50,54,40,57,75,74,35,41,69,40,46,48,57,25,19,56,45,20,59,77,48,83,63,39,64,68,68,30,45,74,37,43,29,54,29,51,45,46,40,33,78,74,69,69,48,61,83,78,71,86,90,68,63,59,83,54,82,55,78,86,61,47,77,74,57,94,87,28,94,64,83,66,58,90,89,65,69,65,66,66,54,76,67,56,44,53,52,50,43,54,27,30,38,79,76,41,45,77,59,30,55,52,50,53,52,54,53,48,52,51,49,52,51,51,52,53,52,53,55,52,60,76,72,108

Nearest PDB structures (foldseek):
  7zmh-assembly1_U  TM=9.798E-01  e=4.704E-21  Thermochaetoides thermophila DSM 1495
  7b0n-assembly1_X  TM=9.078E-01  e=3.621E-15  Yarrowia lipolytica
  6rfs-assembly1_U  TM=8.436E-01  e=8.638E-13  Yarrowia lipolytica
  6gcs-assembly1_U  TM=7.140E-01  e=5.755E-11  Yarrowia lipolytica
  8b9z-assembly1_X  TM=6.847E-01  e=4.272E-06  Drosophila melanogaster

Sequence (208 aa):
MASRKPVFNQQVLYDTTPLPDSIPKVKELGTTSAPLMSAAYFIGARCKDYNDDFMQCKTQNPGKGEFECLKEGRRVTRCARSVINDINTHCLDQFRAHWECLDNNNHQLWQCRQKEWSLNKCVFEKLGLEKTVPGQPKDEVPVQFRRNQTFAHAGIPITQFPYLTPNQRAEQVENLRLRNPKKADRIDQWDEERRQKKAAEAAVEAKA

pLDDT: mean 90.09, std 7.57, range [45.34, 97.38]

Foldseek 3Di:
DDPDDDPPPDDDDDDPDDDDPVADDADALPDDDLLCLLCVQQLCQFCVVLVVVLVVCCVVDPPCSVPPSSVSVRVSRVSSSVSSVQCCVFPVVLSCLQSVQCVVVVNDNLQRLQSSQSSQVRCCVRVVGHRDDPPDDLLDDDQSQDQARPPYPDHDDPPGGHDADPVRVVSNLSSVCVVPVPVSVVVVVVVVVVVVVVVVVVVVVVVD

InterPro domains:
  IPR010625 CHCH [PF06747] (91-124)
  IPR016680 NADH dehydrogenase [ubiquinone] (complex I), alpha subcomplex, subunit 8 [PTHR13344] (24-172)